Protein 4ERN (pdb70)

B-factor: mean 42.69, std 20.33, range [13.58, 153.88]

Radius of gyration: 16.82 Å; Cα contacts (8 Å, |Δi|>4): 404; chains: 1; bounding box: 38×50×41 Å

Foldseek 3Di:
DAAEAEEEEEFEADPVLLVVLVVDDFLLSLLSFLVRVRLLLVVLVVVVVVVVVLWAEEEEEQFPVSLCVNCVVSVAAEDEDPPDPVNVVVNLCCCVPPSVHRYYYYHPPVQDDDQAEATQEYEYSADDPDDLPSVVVVVVSHHDFDPPPVVDNGRGYYYYYAYPPHPRCVHPVVNVVVQVVVPHNYYYHHDDPPSVVDDGPPPDPVSVVVVVVVSVVDDSVSSDGDDDD

Organism: Homo sapiens (NCBI:txid9606)

Secondary structure (DSSP, 8-state):
---EEEEEEEEPPPHHHHHHHHH--SGGGHHHHHH-HHHHHHHHHHHHHHHTTT--EEEE-S-HHHHHHHHHHTT--EE-TTS-HHHHHHHHHHHHH-TT--EEEE-GGGTTTS-PPPBSEEEES---SS-HHHHHHHHHHHB-PPTT-SSSS-SEEEEEEEETTSGGGHHHHHHHHHHHHTT-EEEEESS-TTGGGS--S--SHHHHHHHHHHHHHS-GGGGSPPP--

Structure (mmCIF, N/CA/C/O backbone):
data_4ERN
#
_entry.id   4ERN
#
_cell.length_a   38.260
_cell.length_b   73.650
_cell.length_c   84.300
_cell.angle_alpha   90.00
_cell.angle_beta   90.00
_cell.angle_gamma   90.00
#
_symmetry.space_group_name_H-M   'P 21 21 21'
#
loop_
_entity.id
_entity.type
_entity.pdbx_description
1 polymer 'TFIIH basal transcription factor complex helicase XPB subunit'
2 water water
#
loop_
_atom_site.group_PDB
_atom_site.id
_atom_site.type_symbol
_atom_site.label_atom_id
_atom_site.label_alt_id
_atom_site.label_comp_id
_atom_site.label_asym_id
_atom_site.label_entity_id
_atom_site.label_seq_id
_atom_site.pdbx_PDB_ins_code
_atom_site.Cartn_x
_atom_site.Cartn_y
_atom_site.Cartn_z
_atom_site.occupancy
_atom_site.B_iso_or_equiv
_atom_site.auth_seq_id
_atom_site.auth_comp_id
_atom_site.auth_asym_id
_atom_site.auth_atom_id
_atom_site.pdbx_PDB_model_num
ATOM 1 N N . ILE A 1 9 ? 5.851 -22.007 -0.847 1.00 69.50 502 ILE A N 1
ATOM 2 C CA . ILE A 1 9 ? 5.803 -20.688 -1.470 1.00 65.68 502 ILE A CA 1
ATOM 3 C C . ILE A 1 9 ? 6.726 -19.712 -0.735 1.00 61.56 502 ILE A C 1
ATOM 4 O O . ILE A 1 9 ? 7.757 -20.106 -0.188 1.00 61.03 502 ILE A O 1
ATOM 6 N N . ALA A 1 10 ? 6.359 -18.438 -0.717 1.00 59.25 503 ALA A N 1
ATOM 7 C CA . ALA A 1 10 ? 7.103 -17.463 0.079 1.00 53.41 503 ALA A CA 1
ATOM 8 C C . ALA A 1 10 ? 6.935 -17.727 1.583 1.00 52.43 503 ALA A C 1
ATOM 9 O O . ALA A 1 10 ? 5.801 -17.834 2.073 1.00 57.79 503 ALA A O 1
ATOM 11 N N . LYS A 1 11 ? 8.049 -17.834 2.312 1.00 44.87 504 LYS A N 1
ATOM 12 C CA . LYS A 1 11 ? 8.008 -17.883 3.780 1.00 43.40 504 LYS A CA 1
ATOM 13 C C . LYS A 1 11 ? 8.501 -16.556 4.373 1.00 36.75 504 LYS A C 1
ATOM 14 O O . LYS A 1 11 ? 9.697 -16.293 4.380 1.00 33.72 504 LYS A O 1
ATOM 16 N N . VAL A 1 12 ? 7.587 -15.745 4.887 1.00 37.00 505 VAL A N 1
ATOM 17 C CA . VAL A 1 12 ? 7.908 -14.343 5.207 1.00 36.39 505 VAL A CA 1
ATOM 18 C C . VAL A 1 12 ? 8.246 -14.079 6.692 1.00 36.41 505 VAL A C 1
ATOM 19 O O . VAL A 1 12 ? 7.456 -14.403 7.580 1.00 45.11 505 VAL A O 1
ATOM 23 N N . GLN A 1 13 ? 9.414 -13.507 6.968 1.00 33.28 506 GLN A N 1
ATOM 24 C CA . GLN A 1 13 ? 9.681 -13.005 8.314 1.00 30.04 506 GLN A CA 1
ATOM 25 C C . GLN A 1 13 ? 9.167 -11.568 8.360 1.00 30.14 506 GLN A C 1
ATOM 26 O O . GLN A 1 13 ? 9.591 -10.740 7.554 1.00 29.67 506 GLN A O 1
ATOM 32 N N . CYS A 1 14 ? 8.243 -11.276 9.273 1.00 25.72 507 CYS A N 1
ATOM 33 C CA . CYS A 1 14 ? 7.791 -9.888 9.500 1.00 26.93 507 CYS A CA 1
ATOM 34 C C . CYS A 1 14 ? 8.495 -9.305 10.718 1.00 23.78 507 CYS A C 1
ATOM 35 O O . CYS A 1 14 ? 8.662 -9.981 11.751 1.00 29.13 507 CYS A O 1
ATOM 38 N N . ALA A 1 15 ? 8.920 -8.051 10.623 1.00 24.34 508 ALA A N 1
ATOM 39 C CA . ALA A 1 15 ? 9.597 -7.427 11.750 1.00 22.74 508 ALA A CA 1
ATOM 40 C C . ALA A 1 15 ? 9.179 -5.966 11.821 1.00 27.10 508 ALA A C 1
ATOM 41 O O . ALA A 1 15 ? 9.027 -5.327 10.773 1.00 25.99 508 ALA A O 1
ATOM 43 N N . GLU A 1 16 ? 8.954 -5.467 13.038 1.00 22.61 509 GLU A N 1
ATOM 44 C CA . GLU A 1 16 ? 8.993 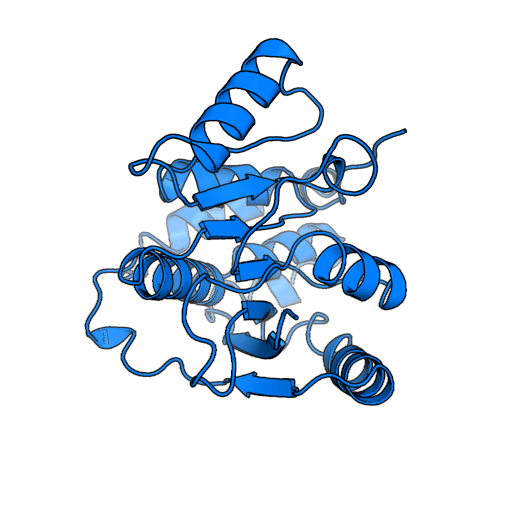-4.031 13.265 1.00 23.43 509 GLU A CA 1
ATOM 45 C C . GLU A 1 16 ? 10.369 -3.639 13.778 1.00 23.53 509 GLU A C 1
ATOM 46 O O . GLU A 1 16 ? 10.941 -4.320 14.646 1.00 26.69 509 GLU A O 1
ATOM 52 N N . VAL A 1 17 ? 10.886 -2.531 13.260 1.00 17.61 510 VAL A N 1
ATOM 53 C CA . VAL A 1 17 ? 12.195 -2.065 13.678 1.00 21.01 510 VAL A CA 1
ATOM 54 C C . VAL A 1 17 ? 11.969 -0.757 14.388 1.00 17.65 510 VAL A C 1
ATOM 55 O O . VAL A 1 17 ? 11.599 0.230 13.795 1.00 20.39 510 VAL A O 1
ATOM 59 N N . TRP A 1 18 ? 12.178 -0.787 15.695 1.00 19.98 511 TRP A N 1
ATOM 60 C CA . TRP A 1 18 ? 11.938 0.361 16.536 1.00 21.25 511 TRP A CA 1
ATOM 61 C C . TRP A 1 18 ? 13.193 1.195 16.614 1.00 25.24 511 TRP A C 1
ATOM 62 O O . TRP A 1 18 ? 14.267 0.693 16.946 1.00 28.26 511 TRP A O 1
ATOM 73 N N . CYS A 1 19 ? 13.056 2.477 16.306 1.00 22.35 512 CYS A N 1
ATOM 74 C CA . CYS A 1 19 ? 14.196 3.358 16.196 1.00 23.84 512 CYS A CA 1
ATOM 75 C C . CYS A 1 19 ? 13.973 4.547 17.115 1.00 27.07 512 CYS A C 1
ATOM 76 O O . CYS A 1 19 ? 12.915 5.184 17.059 1.00 27.00 512 CYS A O 1
ATOM 79 N N . PRO A 1 20 ? 14.967 4.871 17.947 1.00 32.51 513 PRO A N 1
ATOM 80 C CA . PRO A 1 20 ? 14.825 6.030 18.835 1.00 32.40 513 PRO A CA 1
ATOM 81 C C . PRO A 1 20 ? 14.739 7.327 18.057 1.00 26.99 513 PRO A C 1
ATOM 82 O O . PRO A 1 20 ? 15.274 7.431 16.955 1.00 25.33 513 PRO A O 1
ATOM 86 N N . MET A 1 21 ? 14.062 8.327 18.615 1.00 27.72 514 MET A N 1
ATOM 87 C CA . MET A 1 21 ? 14.049 9.624 17.970 1.00 26.92 514 MET A CA 1
ATOM 88 C C . MET A 1 21 ? 15.294 10.344 18.396 1.00 33.37 514 MET A C 1
ATOM 89 O O . MET A 1 21 ? 15.627 10.316 19.580 1.00 32.55 514 MET A O 1
ATOM 94 N N . SER A 1 22 ? 16.011 10.929 17.436 1.00 40.62 515 SER A N 1
ATOM 95 C CA . SER A 1 22 ? 17.090 11.853 17.756 1.00 47.99 515 SER A CA 1
ATOM 96 C C . SER A 1 22 ? 16.491 12.930 18.643 1.00 50.04 515 SER A C 1
ATOM 97 O O . SER A 1 22 ? 15.403 13.420 18.366 1.00 51.48 515 SER A O 1
ATOM 100 N N . PRO A 1 23 ? 17.194 13.300 19.720 1.00 53.62 516 PRO A N 1
ATOM 101 C CA . PRO A 1 23 ? 16.656 14.253 20.707 1.00 51.07 516 PRO A CA 1
ATOM 102 C C . PRO A 1 23 ? 16.199 15.596 20.098 1.00 44.48 516 PRO A C 1
ATOM 103 O O . PRO A 1 23 ? 15.196 16.184 20.536 1.00 44.77 516 PRO A O 1
ATOM 107 N N . GLU A 1 24 ? 16.942 16.070 19.108 1.00 43.28 517 GLU A N 1
ATOM 108 C CA . GLU A 1 24 ? 16.592 17.291 18.388 1.00 45.01 517 GLU A CA 1
ATOM 109 C C . GLU A 1 24 ? 15.301 17.101 17.613 1.00 42.83 517 GLU A C 1
ATOM 110 O O . GLU A 1 24 ? 14.464 18.013 17.557 1.00 40.97 517 GLU A O 1
ATOM 116 N N . PHE A 1 25 ? 15.126 15.914 17.019 1.00 35.54 518 PHE A N 1
ATOM 117 C CA . PHE A 1 25 ? 13.884 15.646 16.318 1.00 34.08 518 PHE A CA 1
ATOM 118 C C . PHE A 1 25 ? 12.749 15.469 17.332 1.00 35.14 518 PHE A C 1
ATOM 119 O O . PHE A 1 25 ? 11.634 15.905 17.078 1.00 37.80 518 PHE A O 1
ATOM 127 N N . TYR A 1 26 ? 13.015 14.834 18.472 1.00 33.89 519 TYR A N 1
ATOM 128 C CA . TYR A 1 26 ? 11.955 14.589 19.450 1.00 37.04 519 TYR A CA 1
ATOM 129 C C . TYR A 1 26 ? 11.451 15.913 20.050 1.00 41.04 519 TYR A C 1
ATOM 130 O O . TYR A 1 26 ? 10.257 16.109 20.290 1.00 43.56 519 TYR A O 1
ATOM 139 N N . ARG A 1 27 ? 12.374 16.836 20.236 1.00 46.57 520 ARG A N 1
ATOM 140 C CA A ARG A 1 27 ? 12.064 18.163 20.763 0.55 52.74 520 ARG A CA 1
ATOM 141 C CA B ARG A 1 27 ? 12.056 18.159 20.763 0.45 52.73 520 ARG A CA 1
ATOM 142 C C . ARG A 1 27 ? 11.014 18.887 19.916 1.00 51.20 520 ARG A C 1
ATOM 143 O O . ARG A 1 27 ? 10.032 19.419 20.446 1.00 52.62 520 ARG A O 1
ATOM 158 N N . GLU A 1 28 ? 11.220 18.888 18.599 1.00 42.47 521 GLU A N 1
ATOM 159 C CA . GLU A 1 28 ? 10.338 19.596 17.679 1.00 40.90 521 GLU A CA 1
ATOM 160 C C . GLU A 1 28 ? 9.031 18.847 17.509 1.00 43.47 521 GLU A C 1
ATOM 161 O O . GLU A 1 28 ? 7.974 19.466 17.323 1.00 46.04 521 GLU A O 1
ATOM 167 N N . TYR A 1 29 ? 9.125 17.513 17.553 1.00 37.02 522 TYR A N 1
ATOM 168 C CA . TYR A 1 29 ? 7.977 16.618 17.417 1.00 37.99 522 TYR A CA 1
ATOM 169 C C . TYR A 1 29 ? 6.942 16.982 18.479 1.00 43.10 522 TYR A C 1
ATOM 170 O O . TYR A 1 29 ? 5.743 17.132 18.195 1.00 46.14 522 TYR A O 1
ATOM 179 N N . VAL A 1 30 ? 7.428 17.156 19.696 1.00 40.36 523 VAL A N 1
ATOM 180 C CA . VAL A 1 30 ? 6.562 17.582 20.795 1.00 52.32 523 VAL A CA 1
ATOM 181 C C . VAL A 1 30 ? 5.967 18.991 20.574 1.00 60.27 523 VAL A C 1
ATOM 182 O O . VAL A 1 30 ? 4.756 19.198 20.699 1.00 64.77 523 VAL A O 1
ATOM 186 N N . ALA A 1 31 ? 6.825 19.951 20.250 1.00 59.89 524 ALA A N 1
ATOM 187 C CA . ALA A 1 31 ? 6.417 21.349 20.131 1.00 62.52 524 ALA A CA 1
ATOM 188 C C . ALA A 1 31 ? 5.390 21.609 19.017 1.00 64.17 524 ALA A C 1
ATOM 189 O O . ALA A 1 31 ? 4.542 22.497 19.145 1.00 68.84 524 ALA A O 1
ATOM 191 N N . ILE A 1 32 ? 5.476 20.852 17.927 1.00 57.18 525 ILE A N 1
ATOM 192 C CA . ILE A 1 32 ? 4.599 21.059 16.772 1.00 59.51 525 ILE A CA 1
ATOM 193 C C . ILE A 1 32 ? 3.307 20.229 16.888 1.00 63.23 525 ILE A C 1
ATOM 194 O O . ILE A 1 32 ? 3.353 19.027 17.171 1.00 61.89 525 ILE A O 1
ATOM 199 N N . LYS A 1 33 ? 2.158 20.873 16.672 1.00 66.33 526 LYS A N 1
ATOM 200 C CA . LYS A 1 33 ? 0.867 20.233 16.945 1.00 69.43 526 LYS A CA 1
ATOM 201 C C . LYS A 1 33 ? 0.095 19.804 15.684 1.00 66.99 526 LYS A C 1
ATOM 202 O O . LYS A 1 33 ? -0.777 18.923 15.753 1.00 63.88 526 LYS A O 1
ATOM 208 N N . THR A 1 34 ? 0.423 20.423 14.544 1.00 64.07 527 THR A N 1
ATOM 209 C CA . THR A 1 34 ? -0.209 20.103 13.259 1.00 61.43 527 THR A CA 1
ATOM 210 C C . THR A 1 34 ? 0.446 18.887 12.599 1.00 59.54 527 THR A C 1
ATOM 211 O O . THR A 1 34 ? 1.555 18.496 12.976 1.00 54.96 527 THR A O 1
ATOM 215 N N . LYS A 1 35 ? -0.223 18.315 11.596 1.00 58.88 528 LYS A N 1
ATOM 216 C CA . LYS A 1 35 ? 0.207 17.060 10.984 1.00 57.56 528 LYS A CA 1
ATOM 217 C C . LYS A 1 35 ? 1.629 17.114 10.424 1.00 55.64 528 LYS A C 1
ATOM 218 O O . LYS A 1 35 ? 2.203 16.084 10.070 1.00 52.49 528 LYS A O 1
ATOM 224 N N . LYS A 1 36 ? 2.183 18.320 10.361 1.00 56.00 529 LYS A N 1
ATOM 225 C CA . LYS A 1 36 ? 3.577 18.552 10.007 1.00 55.17 529 LYS A CA 1
ATOM 226 C C . LYS A 1 36 ? 4.520 17.673 10.834 1.00 48.56 529 LYS A C 1
ATOM 227 O O . LYS A 1 36 ? 5.565 17.237 10.351 1.00 46.60 529 LYS A O 1
ATOM 233 N N . ARG A 1 37 ? 4.133 17.406 12.073 1.00 50.48 530 ARG A N 1
ATOM 234 C CA . ARG A 1 37 ? 4.931 16.596 13.006 1.00 48.34 530 ARG A CA 1
ATOM 235 C C . ARG A 1 37 ? 5.188 15.139 12.565 1.00 44.06 530 ARG A C 1
ATOM 236 O O . ARG A 1 37 ? 6.136 14.487 13.019 1.00 44.06 530 ARG A O 1
ATOM 244 N N . ILE A 1 38 ? 4.325 14.631 11.694 1.00 40.28 531 ILE A N 1
ATOM 245 C CA . ILE A 1 38 ? 4.488 13.328 11.052 1.00 32.69 531 ILE A CA 1
ATOM 246 C C . ILE A 1 38 ? 5.797 13.257 10.293 1.00 32.71 531 ILE A C 1
ATOM 247 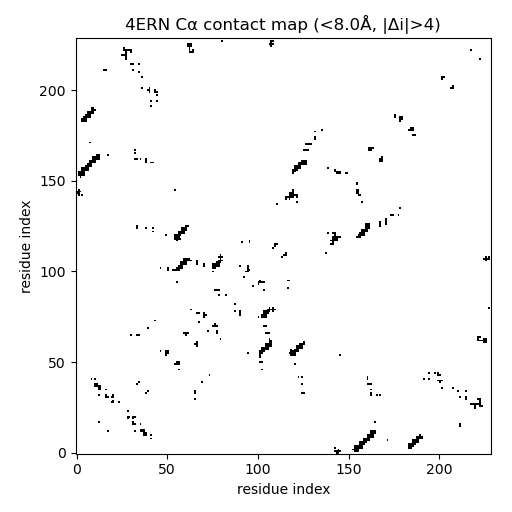O O . ILE A 1 38 ? 6.429 12.195 10.211 1.00 31.62 531 ILE A O 1
ATOM 252 N N . LEU A 1 39 ? 6.192 14.378 9.692 1.00 29.51 532 LEU A N 1
ATOM 253 C CA . LEU A 1 39 ? 7.461 14.412 8.964 1.00 30.65 532 LEU A CA 1
ATOM 254 C C . LEU A 1 39 ? 8.675 14.234 9.879 1.00 28.67 532 LEU A C 1
ATOM 255 O O . LEU A 1 39 ? 9.714 13.732 9.437 1.00 28.63 532 LEU A O 1
ATOM 260 N N . LEU A 1 40 ? 8.556 14.641 11.141 1.00 29.80 533 LEU A N 1
ATOM 261 C CA . LEU A 1 40 ? 9.691 14.528 12.056 1.00 30.67 533 LEU A CA 1
ATOM 262 C C . LEU A 1 40 ? 9.900 13.074 12.457 1.00 31.34 533 LEU A C 1
ATOM 263 O O . LEU A 1 40 ? 11.037 12.621 12.608 1.00 32.61 533 LEU A O 1
ATOM 268 N N . TYR A 1 41 ? 8.822 12.318 12.617 1.00 28.89 534 TYR A N 1
ATOM 269 C CA . TYR A 1 41 ? 9.044 10.906 12.933 1.00 25.75 534 TYR A CA 1
ATOM 270 C C . TYR A 1 41 ? 9.346 10.028 11.717 1.00 25.45 534 TYR A C 1
ATOM 271 O O . TYR A 1 41 ? 9.888 8.925 11.841 1.00 24.44 534 TYR A O 1
ATOM 280 N N . THR A 1 42 ? 9.019 10.547 10.537 1.00 24.96 535 THR A N 1
ATOM 281 C CA . THR A 1 42 ? 9.291 9.855 9.288 1.00 24.25 535 THR A CA 1
ATOM 282 C C . THR A 1 42 ? 10.748 10.059 8.866 1.00 24.36 535 THR A C 1
ATOM 283 O O . THR A 1 42 ? 11.414 9.134 8.422 1.00 21.11 535 THR A O 1
ATOM 287 N N . MET A 1 43 ? 11.251 11.286 9.037 1.00 24.06 536 MET A N 1
ATOM 288 C CA . MET A 1 43 ? 12.617 11.621 8.631 1.00 22.80 536 MET A CA 1
ATOM 289 C C . MET A 1 43 ? 13.652 11.437 9.730 1.00 23.69 536 MET A C 1
ATOM 290 O O . MET A 1 43 ? 14.847 11.583 9.473 1.00 25.60 536 MET A O 1
ATOM 295 N N . ASN A 1 44 ? 13.195 11.095 10.931 1.00 22.00 537 ASN A N 1
ATOM 296 C CA . ASN A 1 44 ? 14.101 10.787 12.027 1.00 22.63 537 ASN A CA 1
ATOM 297 C C . ASN A 1 44 ? 15.319 10.055 11.486 1.00 26.08 537 ASN A C 1
ATOM 298 O O . ASN A 1 44 ? 15.193 9.020 10.831 1.00 24.07 537 ASN A O 1
ATOM 303 N N . PRO A 1 45 ? 16.499 10.601 11.753 1.00 25.90 538 PRO A N 1
ATOM 304 C CA . PRO A 1 45 ? 17.740 10.070 11.170 1.00 25.85 538 PRO A CA 1
ATOM 305 C C . PRO A 1 45 ? 18.059 8.645 11.630 1.00 27.01 538 PRO A C 1
ATOM 306 O O . PRO A 1 45 ? 18.685 7.905 10.865 1.00 25.45 538 PRO A O 1
ATOM 310 N N . ASN A 1 46 ? 17.656 8.252 12.838 1.00 25.22 539 ASN A N 1
ATOM 311 C CA . ASN A 1 46 ? 17.821 6.849 13.239 1.00 26.05 539 ASN A CA 1
ATOM 312 C C . ASN A 1 46 ? 17.010 5.876 12.376 1.00 19.95 539 ASN A C 1
ATOM 313 O O . ASN A 1 46 ? 17.399 4.702 12.160 1.00 21.68 539 ASN A O 1
ATOM 318 N N . LYS A 1 47 ? 15.875 6.350 11.891 1.00 20.94 540 LYS A N 1
ATOM 319 C CA . LYS A 1 47 ? 15.042 5.508 11.056 1.00 21.97 540 LYS A CA 1
ATOM 320 C C . LYS A 1 47 ? 15.646 5.454 9.649 1.00 17.93 540 LYS A C 1
ATOM 321 O O . LYS A 1 47 ? 15.705 4.391 9.030 1.00 17.45 540 LYS A O 1
ATOM 327 N N . PHE A 1 48 ? 16.144 6.585 9.160 1.00 17.56 541 PHE A N 1
ATOM 328 C CA . PHE A 1 48 ? 16.830 6.597 7.872 1.00 21.24 541 PHE A CA 1
ATOM 329 C C . PHE A 1 48 ? 18.023 5.626 7.887 1.00 18.84 541 PHE A C 1
ATOM 330 O O . PHE A 1 48 ? 18.256 4.871 6.919 1.00 19.03 541 PHE A O 1
ATOM 338 N N . ARG A 1 49 ? 18.797 5.683 8.964 1.00 19.70 542 ARG A N 1
ATOM 339 C CA . ARG A 1 49 ? 19.995 4.829 9.088 1.00 21.85 542 ARG A CA 1
ATOM 340 C C . ARG A 1 49 ? 19.638 3.334 9.124 1.00 21.95 542 ARG A C 1
ATOM 341 O O . ARG A 1 49 ? 20.297 2.512 8.489 1.00 20.45 542 ARG A O 1
ATOM 349 N N . ALA A 1 50 ? 18.560 2.997 9.828 1.00 20.19 543 ALA A N 1
ATOM 350 C CA . ALA A 1 50 ? 18.023 1.627 9.816 1.00 20.42 543 ALA A CA 1
ATOM 351 C C . ALA A 1 50 ? 17.619 1.170 8.426 1.00 17.59 543 ALA A C 1
ATOM 352 O O . ALA A 1 50 ? 17.956 0.060 8.019 1.00 16.33 543 ALA A O 1
ATOM 354 N N . CYS A 1 51 ? 16.891 2.024 7.697 1.00 14.93 544 CYS A N 1
ATOM 355 C CA . CYS A 1 51 ? 16.503 1.741 6.314 1.00 16.02 544 CYS A CA 1
ATOM 356 C C . CYS A 1 51 ? 17.738 1.554 5.446 1.00 18.25 544 CYS A C 1
ATOM 357 O O . CYS A 1 51 ? 17.818 0.581 4.658 1.00 18.39 544 CYS A O 1
ATOM 360 N N . GLN A 1 52 ? 18.698 2.468 5.581 1.00 19.22 545 GLN A N 1
ATOM 361 C CA . GLN A 1 52 ? 19.922 2.356 4.790 1.00 19.39 545 GLN A CA 1
ATOM 362 C C . GLN A 1 52 ? 20.637 1.040 5.099 1.00 19.52 545 GLN A C 1
ATOM 363 O O . GLN A 1 52 ? 21.126 0.342 4.190 1.00 22.84 545 GLN A O 1
ATOM 369 N N . PHE A 1 53 ? 20.741 0.706 6.377 1.00 15.41 546 PHE A N 1
ATOM 370 C CA . PHE A 1 53 ? 21.437 -0.535 6.738 1.00 23.11 546 PHE A CA 1
ATOM 371 C C . PHE A 1 53 ? 20.730 -1.759 6.172 1.00 21.86 546 PHE A C 1
ATOM 372 O O . PHE A 1 53 ? 21.354 -2.670 5.636 1.00 19.55 546 PHE A O 1
ATOM 380 N N . LEU A 1 54 ? 19.409 -1.793 6.283 1.00 19.50 547 LEU A N 1
ATOM 381 C CA . LEU A 1 54 ? 18.661 -2.952 5.754 1.00 21.48 547 LEU A CA 1
ATOM 382 C C . LEU A 1 54 ? 18.805 -3.126 4.261 1.00 22.60 547 LEU A C 1
ATOM 383 O O . LEU A 1 54 ? 18.838 -4.261 3.786 1.00 19.93 547 LEU A O 1
ATOM 388 N N . ILE A 1 55 ? 18.892 -2.022 3.523 1.00 17.88 548 ILE A N 1
ATOM 389 C CA . ILE A 1 55 ? 19.067 -2.105 2.067 1.00 17.02 548 ILE A CA 1
ATOM 390 C C . ILE A 1 55 ? 20.457 -2.726 1.789 1.00 21.71 548 ILE A C 1
ATOM 391 O O . ILE A 1 55 ? 20.589 -3.621 0.933 1.00 23.43 548 ILE A O 1
ATOM 396 N N . LYS A 1 56 ? 21.477 -2.256 2.516 1.00 21.64 549 LYS A N 1
ATOM 397 C CA . LYS A 1 56 ? 22.835 -2.819 2.379 1.00 24.89 549 LYS A CA 1
ATOM 398 C C . LYS A 1 56 ? 22.897 -4.308 2.685 1.00 28.10 549 LYS A C 1
ATOM 399 O O . LYS A 1 56 ? 23.547 -5.082 1.944 1.00 26.95 549 LYS A O 1
ATOM 405 N N . PHE A 1 57 ? 22.276 -4.693 3.796 1.00 23.29 550 PHE A N 1
ATOM 406 C CA . PHE A 1 57 ? 22.274 -6.068 4.270 1.00 25.58 550 PHE A CA 1
ATOM 407 C C . PHE A 1 57 ? 21.666 -6.965 3.204 1.00 26.19 550 PHE A C 1
ATOM 408 O O . PHE A 1 57 ? 22.217 -8.042 2.882 1.00 29.18 550 PHE A O 1
ATOM 416 N N . HIS A 1 58 ? 20.527 -6.534 2.661 1.00 25.31 551 HIS A N 1
ATOM 417 C CA . HIS A 1 58 ? 19.811 -7.348 1.691 1.00 25.68 551 HIS A CA 1
ATOM 418 C C . HIS A 1 58 ? 20.413 -7.303 0.291 1.00 28.88 551 HIS A C 1
ATOM 419 O O . HIS A 1 58 ? 20.429 -8.329 -0.413 1.00 30.72 551 HIS A O 1
ATOM 426 N N . GLU A 1 59 ? 20.970 -6.160 -0.099 1.00 26.03 552 GLU A N 1
ATOM 427 C CA . GLU A 1 59 ? 21.597 -6.093 -1.428 1.00 28.74 552 GLU A CA 1
ATOM 428 C C . GLU A 1 59 ? 22.837 -6.985 -1.459 1.00 34.07 552 GLU A C 1
ATOM 429 O O . GLU A 1 59 ? 23.209 -7.472 -2.531 1.00 37.14 552 GLU A O 1
ATOM 435 N N . ARG A 1 60 ? 23.460 -7.217 -0.303 1.00 34.59 553 ARG A N 1
ATOM 436 C CA . ARG A 1 60 ? 24.658 -8.086 -0.232 1.00 36.40 553 ARG A CA 1
ATOM 437 C C . ARG A 1 60 ? 24.251 -9.522 -0.518 1.00 39.66 553 ARG A C 1
ATOM 438 O O . ARG A 1 60 ? 25.066 -10.373 -0.912 1.00 39.95 553 ARG A O 1
ATOM 446 N N . ARG A 1 61 ? 22.973 -9.790 -0.300 1.00 36.91 554 ARG A N 1
ATOM 447 C CA A ARG A 1 61 ? 22.397 -11.107 -0.508 0.46 41.52 554 ARG A CA 1
ATOM 448 C CA B ARG A 1 61 ? 22.435 -11.119 -0.521 0.54 41.56 554 ARG A CA 1
ATOM 449 C C . ARG A 1 61 ? 21.765 -11.218 -1.882 1.00 41.59 554 ARG A C 1
ATOM 450 O O . ARG A 1 61 ? 21.116 -12.219 -2.194 1.00 46.98 554 ARG A O 1
ATOM 465 N N . ASN A 1 62 ? 21.958 -10.183 -2.685 1.00 35.97 555 ASN A N 1
ATOM 466 C CA A ASN A 1 62 ? 21.293 -10.064 -3.980 0.40 39.03 555 ASN A CA 1
ATOM 467 C CA B ASN A 1 62 ? 21.282 -10.035 -3.971 0.60 38.19 555 ASN A CA 1
ATOM 468 C C . ASN A 1 62 ? 19.775 -10.278 -3.883 1.00 37.84 555 ASN A C 1
ATOM 469 O O . ASN A 1 62 ? 19.188 -10.944 -4.738 1.00 39.21 555 ASN A O 1
ATOM 478 N N . ASP A 1 63 ? 19.146 -9.733 -2.826 1.00 31.06 556 ASP A N 1
ATOM 479 C CA . ASP A 1 63 ? 17.688 -9.732 -2.707 1.00 26.25 556 ASP A CA 1
ATOM 480 C C . ASP A 1 63 ? 17.151 -8.540 -3.520 1.00 27.12 556 ASP A C 1
ATOM 481 O O . ASP A 1 63 ? 17.870 -7.566 -3.735 1.00 26.78 556 ASP A O 1
ATOM 486 N N . LYS A 1 64 ? 15.900 -8.606 -3.971 1.00 25.64 557 LYS A N 1
ATOM 487 C CA . LYS A 1 64 ? 15.256 -7.428 -4.567 1.00 24.71 557 LYS A CA 1
ATOM 488 C C . LYS A 1 64 ? 14.451 -6.763 -3.463 1.00 17.93 557 LYS A C 1
ATOM 489 O O . LYS A 1 64 ? 13.771 -7.444 -2.679 1.00 21.13 557 LYS A O 1
ATOM 495 N N . ILE A 1 65 ? 14.492 -5.436 -3.415 1.00 16.37 558 ILE A N 1
ATOM 496 C CA . ILE A 1 65 ? 13.965 -4.699 -2.272 1.00 16.64 558 ILE A CA 1
ATOM 497 C C . ILE A 1 65 ? 13.073 -3.596 -2.822 1.00 15.87 558 ILE A C 1
ATOM 498 O O . ILE A 1 65 ? 13.477 -2.827 -3.709 1.00 20.98 558 ILE A O 1
ATOM 503 N N . ILE A 1 66 ? 11.866 -3.518 -2.296 1.00 14.83 559 ILE A N 1
ATOM 504 C CA . ILE A 1 66 ? 11.036 -2.361 -2.528 1.00 15.39 559 ILE A CA 1
ATOM 505 C C . ILE A 1 66 ? 10.912 -1.636 -1.218 1.00 15.01 559 ILE A C 1
ATOM 506 O O . ILE A 1 66 ? 10.646 -2.260 -0.186 1.00 17.32 559 ILE A O 1
ATOM 511 N N . VAL A 1 67 ? 11.130 -0.311 -1.249 1.00 15.51 560 VAL A N 1
ATOM 512 C CA . VAL A 1 67 ? 10.870 0.533 -0.073 1.00 14.39 560 VAL A CA 1
ATOM 513 C C . VAL A 1 67 ? 9.627 1.379 -0.349 1.00 17.91 560 VAL A C 1
ATOM 514 O O . VAL A 1 67 ? 9.562 2.113 -1.362 1.00 16.18 560 VAL A O 1
ATOM 518 N N . PHE A 1 68 ? 8.621 1.244 0.513 1.00 13.94 561 PHE A N 1
ATOM 519 C CA A PHE A 1 68 ? 7.358 1.987 0.347 0.53 18.45 561 PHE A CA 1
ATOM 520 C CA B PHE A 1 68 ? 7.383 2.016 0.343 0.47 18.14 561 PHE A CA 1
ATOM 521 C C . PHE A 1 68 ? 7.358 3.231 1.253 1.00 19.06 561 PHE A C 1
ATOM 522 O O . PHE A 1 68 ? 7.679 3.149 2.458 1.00 19.88 561 PHE A O 1
ATOM 537 N N . ALA A 1 69 ? 7.026 4.386 0.665 1.00 18.12 562 ALA A N 1
ATOM 538 C CA . ALA A 1 69 ? 6.875 5.606 1.425 1.00 23.47 562 ALA A CA 1
ATOM 539 C C . ALA A 1 69 ? 5.479 6.134 1.043 1.00 26.65 562 ALA A C 1
ATOM 540 O O . ALA A 1 69 ? 5.173 6.179 -0.113 1.00 29.08 562 ALA A O 1
ATOM 542 N N . ASP A 1 70 ? 4.648 6.538 1.988 1.00 35.71 563 ASP A N 1
ATOM 543 C CA . ASP A 1 70 ? 3.298 7.014 1.622 1.00 40.26 563 ASP A CA 1
ATOM 544 C C . ASP A 1 70 ? 3.312 8.536 1.465 1.00 40.32 563 ASP A C 1
ATOM 545 O O . ASP A 1 70 ? 2.329 9.188 1.024 1.00 35.12 563 ASP A O 1
ATOM 550 N N . ASN A 1 71 ? 4.484 9.075 1.771 1.00 37.88 564 ASN A N 1
ATOM 551 C CA . ASN A 1 71 ? 4.721 10.488 1.843 1.00 43.83 564 ASN A CA 1
ATOM 552 C C . ASN A 1 71 ? 5.812 10.905 0.826 1.00 45.96 564 ASN A C 1
ATOM 553 O O . ASN A 1 71 ? 6.964 10.459 0.911 1.00 43.66 564 ASN A O 1
ATOM 558 N N . VAL A 1 72 ? 5.447 11.769 -0.123 1.00 41.31 565 VAL A N 1
ATOM 559 C CA . VAL A 1 72 ? 6.351 12.189 -1.211 1.00 37.65 565 VAL A CA 1
ATOM 560 C C . VAL A 1 72 ? 7.622 12.934 -0.750 1.00 32.63 565 VAL A C 1
ATOM 561 O O . VAL A 1 72 ? 8.730 12.779 -1.320 1.00 28.10 565 VAL A O 1
ATOM 565 N N . PHE A 1 73 ? 7.469 13.769 0.264 1.00 30.66 566 PHE A N 1
ATOM 566 C CA . PHE A 1 73 ? 8.623 14.458 0.823 1.00 27.36 566 PHE A CA 1
ATOM 567 C C . PHE A 1 73 ? 9.642 13.424 1.261 1.00 24.75 566 PHE A C 1
ATOM 568 O O . PHE A 1 73 ? 10.831 13.544 0.951 1.00 26.50 566 PHE A O 1
ATOM 576 N N . ALA A 1 74 ? 9.162 12.396 1.961 1.00 24.36 567 ALA A N 1
ATOM 577 C CA . ALA A 1 74 ? 10.042 11.326 2.467 1.00 24.37 567 ALA A CA 1
ATOM 578 C C . ALA A 1 74 ? 10.579 10.436 1.364 1.00 20.83 567 ALA A C 1
ATOM 579 O O . ALA A 1 74 ? 11.772 10.067 1.365 1.00 21.48 567 ALA A O 1
ATOM 581 N N . LEU A 1 75 ? 9.708 10.089 0.415 1.00 21.97 568 LEU A N 1
ATOM 582 C CA . LEU A 1 75 ? 10.094 9.275 -0.741 1.00 25.28 568 LEU A CA 1
ATOM 583 C C . LEU A 1 75 ? 11.323 9.851 -1.410 1.00 25.51 568 LEU A C 1
ATOM 584 O O . LEU A 1 75 ? 12.300 9.145 -1.639 1.00 20.59 568 LEU A O 1
ATOM 589 N N . LYS A 1 76 ? 11.317 11.145 -1.683 1.00 23.79 569 LYS A N 1
ATOM 590 C CA . LYS A 1 76 ? 12.463 11.731 -2.339 1.00 22.91 569 LYS A CA 1
ATOM 591 C C . LYS A 1 76 ? 13.696 11.891 -1.460 1.00 22.07 569 LYS A C 1
ATOM 592 O O . LYS A 1 76 ? 14.826 11.704 -1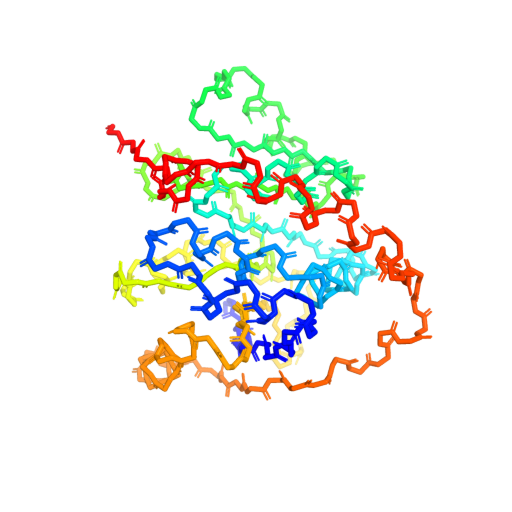.957 1.00 24.09 569 LYS A O 1
ATOM 598 N N . GLU A 1 77 ? 13.516 12.271 -0.195 1.00 22.50 570 GLU A N 1
ATOM 599 C CA . GLU A 1 77 ? 14.669 12.497 0.686 1.00 21.72 570 GLU A CA 1
ATOM 600 C C . GLU A 1 77 ? 15.420 11.174 0.819 1.00 21.87 570 GLU A C 1
ATOM 601 O O . GLU A 1 77 ? 16.670 11.135 0.782 1.00 22.24 570 GLU A O 1
ATOM 607 N N . TYR A 1 78 ? 14.675 10.087 1.013 1.00 18.58 571 TYR A N 1
ATOM 608 C CA . TYR A 1 78 ? 15.317 8.778 1.094 1.00 19.87 571 TYR A CA 1
ATOM 609 C C . TYR A 1 78 ? 15.944 8.320 -0.237 1.00 18.51 571 TYR A C 1
ATOM 610 O O . TYR A 1 78 ? 17.097 7.932 -0.280 1.00 20.56 571 TYR A O 1
ATOM 619 N N . ALA A 1 79 ? 15.164 8.316 -1.321 1.00 17.93 572 ALA A N 1
ATOM 620 C CA . ALA A 1 79 ? 15.640 7.686 -2.550 1.00 18.20 572 ALA A CA 1
ATOM 621 C C . ALA A 1 79 ? 16.822 8.427 -3.136 1.00 19.85 572 ALA A C 1
ATOM 622 O O . ALA A 1 79 ? 17.770 7.803 -3.639 1.00 21.54 572 ALA A O 1
ATOM 624 N N . ILE A 1 80 ? 16.788 9.755 -3.073 1.00 21.53 573 ILE A N 1
ATOM 625 C CA . ILE A 1 80 ? 17.807 10.547 -3.797 1.00 22.11 573 ILE A CA 1
ATOM 626 C C . ILE A 1 80 ? 19.097 10.455 -3.000 1.00 21.68 573 ILE A C 1
ATOM 627 O O . ILE A 1 80 ? 20.199 10.333 -3.584 1.00 24.90 573 ILE A O 1
ATOM 632 N N . ARG A 1 81 ? 18.957 10.475 -1.689 1.00 24.13 574 ARG A N 1
ATOM 633 C CA . ARG A 1 81 ? 20.128 10.362 -0.825 1.00 28.57 574 ARG A CA 1
ATOM 634 C C . ARG A 1 81 ? 20.813 8.997 -0.962 1.00 29.93 574 ARG A C 1
ATOM 635 O O . ARG A 1 81 ? 22.051 8.917 -0.932 1.00 28.62 574 ARG A O 1
ATOM 643 N N . LEU A 1 82 ? 20.015 7.942 -1.140 1.00 24.39 575 LEU A N 1
ATOM 644 C CA . LEU A 1 82 ? 20.527 6.571 -1.242 1.00 22.88 575 LEU A CA 1
ATOM 645 C C . LEU A 1 82 ? 20.791 6.181 -2.680 1.00 24.06 575 LEU A C 1
ATOM 646 O O . LEU A 1 82 ? 21.239 5.050 -2.948 1.00 23.34 575 LEU A O 1
ATOM 651 N N . ASN A 1 83 ? 20.553 7.117 -3.606 1.00 25.11 576 ASN A N 1
ATOM 652 C CA . ASN A 1 83 ? 20.776 6.911 -5.036 1.00 28.73 576 ASN A CA 1
ATOM 653 C C . ASN A 1 83 ? 20.036 5.674 -5.522 1.00 26.94 576 ASN A C 1
ATOM 654 O O . ASN A 1 83 ? 20.606 4.785 -6.171 1.00 22.58 576 ASN A O 1
ATOM 659 N N . LYS A 1 84 ? 18.743 5.609 -5.213 1.00 20.04 577 LYS A N 1
ATOM 660 C CA . LYS A 1 84 ? 17.879 4.576 -5.780 1.00 22.29 577 LYS A CA 1
ATOM 661 C C . LYS A 1 84 ? 16.737 5.225 -6.582 1.00 23.25 577 LYS A C 1
ATOM 662 O O . LYS A 1 84 ? 16.277 6.316 -6.234 1.00 21.60 577 LYS A O 1
ATOM 668 N N . PRO A 1 85 ? 16.246 4.520 -7.615 1.00 23.65 578 PRO A N 1
ATOM 669 C CA . PRO A 1 85 ? 15.131 5.059 -8.398 1.00 24.99 578 PRO A CA 1
ATOM 670 C C . PRO A 1 85 ? 13.879 5.139 -7.548 1.00 22.40 578 PRO A C 1
ATOM 671 O O . PRO A 1 85 ? 13.692 4.330 -6.619 1.00 18.93 578 PRO A O 1
ATOM 675 N N . TYR A 1 86 ? 13.010 6.083 -7.871 1.00 21.31 579 TYR A N 1
ATOM 676 C CA . TYR A 1 86 ? 11.734 6.161 -7.183 1.00 22.65 579 TYR A CA 1
ATOM 677 C C . TYR A 1 86 ? 10.581 6.353 -8.155 1.00 20.89 579 TYR A C 1
ATOM 678 O O . TYR A 1 86 ? 10.751 6.925 -9.248 1.00 22.71 579 TYR A O 1
ATOM 687 N N . ILE A 1 87 ? 9.412 5.849 -7.761 1.00 20.82 580 ILE A N 1
ATOM 688 C CA . ILE A 1 87 ? 8.218 6.014 -8.580 1.00 20.46 580 ILE A CA 1
ATOM 689 C C . ILE A 1 87 ? 7.126 6.610 -7.716 1.00 20.33 580 ILE A C 1
ATOM 690 O O . ILE A 1 87 ? 6.872 6.139 -6.616 1.00 20.07 580 ILE A O 1
ATOM 695 N N . TYR A 1 88 ? 6.457 7.633 -8.226 1.00 27.15 581 TYR A N 1
ATOM 696 C CA . TYR A 1 88 ? 5.268 8.124 -7.538 1.00 26.40 581 TYR A CA 1
ATOM 697 C C . TYR A 1 88 ? 4.279 8.650 -8.584 1.00 27.86 581 TYR A C 1
ATOM 698 O O . TYR A 1 88 ? 4.514 8.455 -9.781 1.00 27.68 581 TYR A O 1
ATOM 707 N N . GLY A 1 89 ? 3.175 9.261 -8.142 1.00 30.00 582 GLY A N 1
ATOM 708 C CA . GLY A 1 89 ? 2.127 9.734 -9.047 1.00 33.06 582 GLY A CA 1
ATOM 709 C C . GLY A 1 89 ? 2.521 10.394 -10.363 1.00 37.50 582 GLY A C 1
ATOM 710 O O . GLY A 1 89 ? 2.077 9.957 -11.440 1.00 41.07 582 GLY A O 1
ATOM 711 N N . PRO A 1 90 ? 3.321 11.470 -10.292 1.00 37.16 583 PRO A N 1
ATOM 712 C CA . PRO A 1 90 ? 3.728 12.195 -11.503 1.00 37.43 583 PRO A CA 1
ATOM 713 C C . PRO A 1 90 ? 4.802 11.508 -12.343 1.00 38.05 583 PRO A C 1
ATOM 714 O O . PRO A 1 90 ? 5.149 12.030 -13.403 1.00 36.47 583 PRO A O 1
ATOM 718 N N . THR A 1 91 ? 5.358 10.389 -11.889 1.00 32.43 584 THR A N 1
ATOM 719 C CA . THR A 1 91 ? 6.326 9.702 -12.729 1.00 30.07 584 THR A CA 1
ATOM 720 C C . THR A 1 91 ? 5.596 9.264 -13.994 1.00 31.00 584 THR A C 1
ATOM 721 O O . THR A 1 91 ? 4.548 8.624 -13.917 1.00 32.47 584 THR A O 1
ATOM 725 N N . SER A 1 92 ? 6.133 9.625 -15.158 1.00 33.38 585 SER A N 1
ATOM 726 C CA . SER A 1 92 ? 5.495 9.290 -16.431 1.00 37.29 585 SER A CA 1
ATOM 727 C C . SER A 1 92 ? 5.426 7.776 -16.635 1.00 39.71 585 SER A C 1
ATOM 728 O O . SER A 1 92 ? 6.226 7.018 -16.062 1.00 32.96 585 SER A O 1
ATOM 731 N N . GLN A 1 93 ? 4.479 7.334 -17.459 1.00 40.06 586 GLN A N 1
ATOM 732 C CA . GLN A 1 93 ? 4.390 5.917 -17.798 1.00 43.42 586 GLN A CA 1
ATOM 733 C C . GLN A 1 93 ? 5.705 5.360 -18.360 1.00 39.85 586 GLN A C 1
ATOM 734 O O . GLN A 1 93 ? 6.113 4.270 -17.983 1.00 34.38 586 GLN A O 1
ATOM 740 N N . GLY A 1 94 ? 6.369 6.107 -19.245 1.00 40.11 587 GLY A N 1
ATOM 741 C CA . GLY A 1 94 ? 7.660 5.682 -19.778 1.00 37.74 587 GLY A CA 1
ATOM 742 C C . GLY A 1 94 ? 8.741 5.518 -18.712 1.00 35.96 587 GLY A C 1
ATOM 743 O O . GLY A 1 94 ? 9.424 4.497 -18.666 1.00 35.51 587 GLY A O 1
ATOM 744 N N . GLU A 1 95 ? 8.910 6.512 -17.849 1.00 33.24 588 GLU A N 1
ATOM 745 C CA . GLU A 1 95 ? 9.955 6.429 -16.845 1.00 33.38 588 GLU A CA 1
ATOM 746 C C . GLU A 1 95 ? 9.643 5.320 -15.836 1.00 30.32 588 GLU A C 1
ATOM 747 O O . GLU A 1 95 ? 10.547 4.622 -15.374 1.00 29.73 588 GLU A O 1
ATOM 753 N N . ARG A 1 96 ? 8.365 5.189 -15.478 1.00 29.55 589 ARG A N 1
ATOM 754 C CA . ARG A 1 96 ? 7.909 4.137 -14.564 1.00 30.08 589 ARG A CA 1
ATOM 755 C C . ARG A 1 96 ? 8.232 2.754 -15.113 1.00 29.13 589 ARG A C 1
ATOM 756 O O . ARG A 1 96 ? 8.769 1.912 -14.406 1.00 25.80 589 ARG A O 1
ATOM 764 N N . MET A 1 97 ? 7.877 2.500 -16.367 1.00 28.60 590 MET A N 1
ATOM 765 C CA . MET A 1 97 ? 8.232 1.229 -16.974 1.00 27.88 590 MET A CA 1
ATOM 766 C C . MET A 1 97 ? 9.749 1.034 -17.100 1.00 28.26 590 MET A C 1
ATOM 767 O O . MET A 1 97 ? 10.214 -0.088 -16.984 1.00 27.38 590 MET A O 1
ATOM 772 N N . GLN A 1 98 ? 10.519 2.105 -17.318 1.00 29.33 591 GLN A N 1
ATOM 773 C CA . GLN A 1 98 ? 11.981 1.952 -17.383 1.00 30.78 591 GLN A CA 1
ATOM 774 C C . GLN A 1 98 ? 12.514 1.425 -16.061 1.00 27.96 591 GLN A C 1
ATOM 775 O O . GLN A 1 98 ? 13.335 0.496 -16.008 1.00 28.39 591 GLN A O 1
ATOM 781 N N . ILE A 1 99 ? 12.028 2.029 -14.993 1.00 23.00 592 ILE A N 1
ATOM 782 C CA . ILE A 1 99 ? 12.449 1.676 -13.646 1.00 21.75 592 ILE A CA 1
ATOM 783 C C . ILE A 1 99 ? 12.013 0.266 -13.287 1.00 23.72 592 ILE A C 1
ATOM 784 O O . ILE A 1 99 ? 12.795 -0.492 -12.704 1.00 20.96 592 ILE A O 1
ATOM 789 N N . LEU A 1 100 ? 10.766 -0.088 -13.596 1.00 21.68 593 LEU A N 1
ATOM 790 C CA . LEU A 1 100 ? 10.278 -1.426 -13.273 1.00 23.22 593 LEU A CA 1
ATOM 791 C C . LEU A 1 100 ? 11.039 -2.468 -14.059 1.00 25.40 593 LEU A C 1
ATOM 792 O O . LEU A 1 100 ? 11.374 -3.522 -13.531 1.00 23.22 593 LEU A O 1
ATOM 797 N N . GLN A 1 101 ? 11.311 -2.185 -15.328 1.00 26.04 594 GLN A N 1
ATOM 798 C CA . GLN A 1 101 ? 12.055 -3.160 -16.124 1.00 30.62 594 GLN A CA 1
ATOM 799 C C . GLN A 1 101 ? 13.493 -3.298 -15.613 1.00 29.50 594 GLN A C 1
ATOM 800 O O . GLN A 1 101 ? 14.022 -4.418 -15.538 1.00 28.31 594 GLN A O 1
ATOM 806 N N . ASN A 1 102 ? 14.112 -2.182 -15.250 1.00 29.30 595 ASN A N 1
ATOM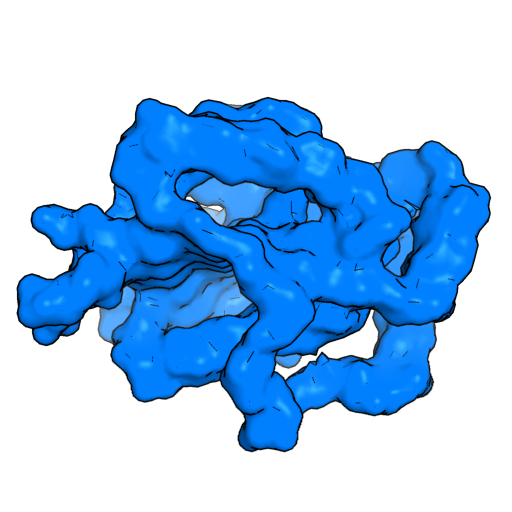 807 C CA . ASN A 1 102 ? 15.407 -2.212 -14.556 1.00 28.62 595 ASN A CA 1
ATOM 808 C C . ASN A 1 102 ? 15.399 -3.024 -13.263 1.00 26.59 595 ASN A C 1
ATOM 809 O O . ASN A 1 102 ? 16.216 -3.932 -13.090 1.00 25.45 595 ASN A O 1
ATOM 814 N N . PHE A 1 103 ? 14.447 -2.733 -12.379 1.00 24.49 596 PHE A N 1
ATOM 815 C CA . PHE A 1 103 ? 14.278 -3.521 -11.154 1.00 24.18 596 PHE A CA 1
ATOM 816 C C . PHE A 1 103 ? 14.166 -5.013 -11.473 1.00 24.77 596 PHE A C 1
ATOM 817 O O . PHE A 1 103 ? 14.787 -5.852 -10.820 1.00 26.44 596 PHE A O 1
ATOM 825 N N . LYS A 1 104 ? 13.388 -5.357 -12.496 1.00 23.70 597 LYS A N 1
ATOM 826 C CA . LYS A 1 104 ? 13.051 -6.744 -12.719 1.00 22.32 597 LYS A CA 1
ATOM 827 C C . LYS A 1 104 ? 14.215 -7.493 -13.319 1.00 26.82 597 LYS A C 1
ATOM 828 O O . LYS A 1 104 ? 14.447 -8.646 -12.958 1.00 30.82 597 LYS A O 1
ATOM 834 N N . HIS A 1 105 ? 14.951 -6.825 -14.220 1.00 29.34 598 HIS A N 1
ATOM 835 C CA . HIS A 1 105 ? 15.909 -7.515 -15.091 1.00 34.89 598 HIS A CA 1
ATOM 836 C C . HIS A 1 105 ? 17.386 -7.096 -14.997 1.00 36.15 598 HIS A C 1
ATOM 837 O O . HIS A 1 105 ? 18.260 -7.864 -15.396 1.00 41.52 598 HIS A O 1
ATOM 844 N N . ASN A 1 106 ? 17.672 -5.895 -14.502 1.00 38.60 599 ASN A N 1
ATOM 845 C CA . ASN A 1 106 ? 19.056 -5.405 -14.401 1.00 39.66 599 ASN A CA 1
ATOM 846 C C . ASN A 1 106 ? 19.625 -5.675 -13.005 1.00 39.65 599 ASN A C 1
ATOM 847 O O . ASN A 1 106 ? 19.156 -5.108 -12.015 1.00 37.40 599 ASN A O 1
ATOM 852 N N . PRO A 1 107 ? 20.654 -6.530 -12.927 1.00 46.47 600 PRO A N 1
ATOM 853 C CA . PRO A 1 107 ? 21.235 -6.991 -11.659 1.00 45.81 600 PRO A CA 1
ATOM 854 C C . PRO A 1 107 ? 21.925 -5.864 -10.883 1.00 42.06 600 PRO A C 1
ATOM 855 O O . PRO A 1 107 ? 22.280 -6.081 -9.734 1.00 46.80 600 PRO A O 1
ATOM 859 N N . LYS A 1 108 ? 22.095 -4.690 -11.493 1.00 38.81 601 LYS A N 1
ATOM 860 C CA . LYS A 1 108 ? 22.726 -3.556 -10.825 1.00 41.50 601 LYS A CA 1
ATOM 861 C C . LYS A 1 108 ? 21.703 -2.688 -10.097 1.00 37.89 601 LYS A C 1
ATOM 862 O O . LYS A 1 108 ? 22.075 -1.784 -9.324 1.00 35.38 601 LYS A O 1
ATOM 868 N N . ILE A 1 109 ? 20.416 -2.952 -10.357 1.00 34.37 602 ILE A N 1
ATOM 869 C CA . ILE A 1 109 ? 19.332 -2.137 -9.826 1.00 30.41 602 ILE A CA 1
ATOM 870 C C . ILE A 1 109 ? 18.345 -3.038 -9.067 1.00 32.11 602 ILE A C 1
ATOM 871 O O . ILE A 1 109 ? 17.360 -3.525 -9.633 1.00 31.15 602 ILE A O 1
ATOM 876 N N . ASN A 1 110 ? 18.616 -3.270 -7.784 1.00 26.42 603 ASN A N 1
ATOM 877 C CA . ASN A 1 110 ? 17.787 -4.204 -7.040 1.00 28.23 603 ASN A CA 1
ATOM 878 C C . ASN A 1 110 ? 17.001 -3.590 -5.889 1.00 20.95 603 ASN A C 1
ATOM 879 O O . ASN A 1 110 ? 16.421 -4.314 -5.088 1.00 24.34 603 ASN A O 1
ATOM 884 N N . THR A 1 111 ? 17.030 -2.267 -5.783 1.00 18.59 604 THR A N 1
ATOM 885 C CA . THR A 1 111 ? 16.234 -1.589 -4.776 1.00 17.12 604 THR A CA 1
ATOM 886 C C . THR A 1 111 ? 15.531 -0.439 -5.477 1.00 22.78 604 THR A C 1
ATOM 887 O O . THR A 1 111 ? 16.179 0.348 -6.186 1.00 19.33 604 THR A O 1
ATOM 891 N N . ILE A 1 112 ? 14.209 -0.338 -5.288 1.00 16.56 605 ILE A N 1
ATOM 892 C CA . ILE A 1 112 ? 13.481 0.843 -5.760 1.00 15.06 605 ILE A CA 1
ATOM 893 C C . ILE A 1 112 ? 12.538 1.337 -4.675 1.00 15.19 605 ILE A C 1
ATOM 894 O O . ILE A 1 112 ? 12.134 0.557 -3.805 1.00 17.64 605 ILE A O 1
ATOM 899 N N . PHE A 1 113 ? 12.158 2.624 -4.777 1.00 15.18 606 PHE A N 1
ATOM 900 C CA . PHE A 1 113 ? 11.261 3.284 -3.835 1.00 18.35 606 PHE A CA 1
ATOM 901 C C . PHE A 1 113 ? 9.947 3.519 -4.560 1.00 18.94 606 PHE A C 1
ATOM 902 O O . PHE A 1 113 ? 9.966 3.956 -5.695 1.00 19.98 606 PHE A O 1
ATOM 910 N N . ILE A 1 114 ? 8.816 3.197 -3.923 1.00 19.26 607 ILE A N 1
ATOM 911 C CA . ILE A 1 114 ? 7.514 3.401 -4.543 1.00 19.06 607 ILE A CA 1
ATOM 912 C C . ILE A 1 114 ? 6.565 4.063 -3.541 1.00 23.46 607 ILE A C 1
ATOM 913 O O . ILE A 1 114 ? 6.623 3.774 -2.361 1.00 23.40 607 ILE A O 1
ATOM 918 N N . SER A 1 115 ? 5.737 4.986 -3.995 1.00 24.86 608 SER A N 1
ATOM 919 C CA . SER A 1 115 ? 4.787 5.630 -3.093 1.00 28.07 608 SER A CA 1
ATOM 920 C C . SER A 1 115 ? 3.444 4.890 -3.085 1.00 39.03 608 SER A C 1
ATOM 921 O O . SER A 1 115 ? 3.356 3.755 -3.552 1.00 37.11 608 SER A O 1
ATOM 924 N N . LYS A 1 116 ? 2.402 5.544 -2.560 1.00 47.82 609 LYS A N 1
ATOM 925 C CA . LYS A 1 116 ? 1.044 4.976 -2.507 1.00 55.52 609 LYS A CA 1
ATOM 926 C C . LYS A 1 116 ? 0.462 4.624 -3.883 1.00 60.19 609 LYS A C 1
ATOM 927 O O . LYS A 1 116 ? -0.584 3.972 -3.977 1.00 62.77 609 LYS A O 1
ATOM 929 N N . VAL A 1 117 ? 1.132 5.048 -4.952 1.00 61.00 610 VAL A N 1
ATOM 930 C CA . VAL A 1 117 ? 0.678 4.710 -6.302 1.00 63.77 610 VAL A CA 1
ATOM 931 C C . VAL A 1 117 ? 0.850 3.227 -6.614 1.00 67.57 610 VAL A C 1
ATOM 932 O O . VAL A 1 117 ? 0.263 2.715 -7.577 1.00 66.91 610 VAL A O 1
ATOM 936 N N . GLY A 1 118 ? 1.647 2.550 -5.787 1.00 72.15 611 GLY A N 1
ATOM 937 C CA . GLY A 1 118 ? 1.933 1.139 -5.961 1.00 78.90 611 GLY A CA 1
ATOM 938 C C . GLY A 1 118 ? 0.750 0.219 -5.716 1.00 86.95 611 GLY A C 1
ATOM 939 O O . GLY A 1 118 ? 0.607 -0.809 -6.383 1.00 87.85 611 GLY A O 1
ATOM 940 N N . ASP A 1 119 ? -0.106 0.591 -4.767 1.00 93.91 612 ASP A N 1
ATOM 941 C CA . ASP A 1 119 ? -1.238 -0.248 -4.376 1.00 101.08 612 ASP A CA 1
ATOM 942 C C . ASP A 1 119 ? -2.524 0.556 -4.150 1.00 106.15 612 ASP A C 1
ATOM 943 O O . ASP A 1 119 ? -2.682 1.193 -3.105 1.00 106.61 612 ASP A O 1
ATOM 948 N N . THR A 1 120 ? -3.463 0.530 -5.098 1.00 109.39 613 THR A N 1
ATOM 949 C CA . THR A 1 120 ? -3.352 -0.127 -6.397 1.00 109.94 613 THR A CA 1
ATOM 950 C C . THR A 1 120 ? -4.042 0.864 -7.361 1.00 111.05 613 THR A C 1
ATOM 951 O O . THR A 1 120 ? -4.832 1.689 -6.899 1.00 112.89 613 THR A O 1
ATOM 955 N N . SER A 1 121 ? -3.783 0.815 -8.671 1.00 109.14 614 SER A N 1
ATOM 956 C CA . SER A 1 121 ? -2.983 -0.214 -9.319 1.00 105.76 614 SER A CA 1
ATOM 957 C C . SER A 1 121 ? -2.154 0.269 -10.497 1.00 100.56 614 SER A C 1
ATOM 958 O O . SER A 1 121 ? -2.657 0.911 -11.424 1.00 102.21 614 SER A O 1
ATOM 961 N N . PHE A 1 122 ? -0.865 -0.030 -10.425 1.00 92.24 615 PHE A N 1
ATOM 962 C CA . PHE A 1 122 ? -0.149 -0.488 -11.599 1.00 84.01 615 PHE A CA 1
ATOM 963 C C . PHE A 1 122 ? 0.313 -1.868 -11.155 1.00 77.35 615 PHE A C 1
ATOM 964 O O . PHE A 1 122 ? -0.004 -2.282 -10.033 1.00 73.51 615 PHE A O 1
ATOM 972 N N . ASP A 1 123 ? 1.011 -2.603 -12.012 1.00 76.45 616 ASP A N 1
ATOM 973 C CA . ASP A 1 123 ? 1.470 -3.932 -11.613 1.00 74.68 616 ASP A CA 1
ATOM 974 C C . ASP A 1 123 ? 2.704 -3.840 -10.714 1.00 62.99 616 ASP A C 1
ATOM 975 O O . ASP A 1 123 ? 3.836 -3.698 -11.195 1.00 60.18 616 ASP A O 1
ATOM 980 N N . LEU A 1 124 ? 2.457 -3.888 -9.405 1.00 55.30 617 LEU A N 1
ATOM 981 C CA . LEU A 1 124 ? 3.521 -3.988 -8.411 1.00 51.51 617 LEU A CA 1
ATOM 982 C C . LEU A 1 124 ? 4.480 -5.087 -8.843 1.00 46.31 617 LEU A C 1
ATOM 983 O O . LEU A 1 124 ? 4.051 -6.182 -9.194 1.00 45.19 617 LEU A O 1
ATOM 988 N N . PRO A 1 125 ? 5.786 -4.792 -8.858 1.00 40.57 618 PRO A N 1
ATOM 989 C CA . PRO A 1 125 ? 6.706 -5.856 -9.254 1.00 41.08 618 PRO A CA 1
ATOM 990 C C . PRO A 1 125 ? 6.924 -6.776 -8.060 1.00 37.19 618 PRO A C 1
ATOM 991 O O . PRO A 1 125 ? 6.499 -6.437 -6.949 1.00 39.68 618 PRO A O 1
ATOM 995 N N . GLU A 1 126 ? 7.549 -7.918 -8.281 1.00 35.61 619 GLU A N 1
ATOM 996 C CA . GLU A 1 126 ? 7.836 -8.845 -7.196 1.00 41.70 619 GLU A CA 1
ATOM 997 C C . GLU A 1 126 ? 9.154 -8.485 -6.533 1.00 35.19 619 GLU A C 1
ATOM 998 O O . GLU A 1 126 ? 10.086 -7.958 -7.176 1.00 32.48 619 GLU A O 1
ATOM 1004 N N . ALA A 1 127 ? 9.258 -8.804 -5.253 1.00 27.95 620 ALA A N 1
ATOM 1005 C CA . ALA A 1 127 ? 10.492 -8.531 -4.538 1.00 26.81 620 ALA A CA 1
ATOM 1006 C C . ALA A 1 127 ? 10.632 -9.532 -3.421 1.00 28.44 620 ALA A C 1
ATOM 1007 O O . ALA A 1 127 ? 9.662 -10.190 -3.060 1.00 27.71 620 ALA A O 1
ATOM 1009 N N . ASN A 1 128 ? 11.831 -9.626 -2.864 1.00 26.72 621 ASN A N 1
ATOM 1010 C CA . ASN A 1 128 ? 12.065 -10.511 -1.744 1.00 26.31 621 ASN A CA 1
ATOM 1011 C C . ASN A 1 128 ? 12.001 -9.769 -0.406 1.00 25.00 621 ASN A C 1
ATOM 1012 O O . ASN A 1 128 ? 11.929 -10.381 0.662 1.00 27.20 621 ASN A O 1
ATOM 1017 N N . VAL A 1 129 ? 12.029 -8.439 -0.463 1.00 23.19 622 VAL A N 1
ATOM 1018 C CA . VAL A 1 129 ? 12.070 -7.659 0.756 1.00 22.02 622 VAL A CA 1
ATOM 1019 C C . VAL A 1 129 ? 11.201 -6.451 0.553 1.00 17.86 622 VAL A C 1
ATOM 1020 O O . VAL A 1 129 ? 11.262 -5.788 -0.477 1.00 19.57 622 VAL A O 1
ATOM 1024 N N . LEU A 1 130 ? 10.381 -6.170 1.553 1.00 17.39 623 LEU A N 1
ATOM 1025 C CA . LEU A 1 130 ? 9.517 -4.977 1.498 1.00 17.68 623 LEU A CA 1
ATOM 1026 C C . LEU A 1 130 ? 9.790 -4.184 2.785 1.00 17.91 623 LEU A C 1
ATOM 1027 O O . LEU A 1 130 ? 9.690 -4.724 3.879 1.00 15.99 623 LEU A O 1
ATOM 1032 N N . ILE A 1 131 ? 10.197 -2.929 2.654 1.00 17.24 624 ILE A N 1
ATOM 1033 C CA . ILE A 1 131 ? 10.447 -2.083 3.847 1.00 16.60 624 ILE A CA 1
ATOM 1034 C C . ILE A 1 131 ? 9.462 -0.944 3.814 1.00 17.53 624 ILE A C 1
ATOM 1035 O O . ILE A 1 131 ? 9.430 -0.230 2.823 1.00 17.43 624 ILE A O 1
ATOM 1040 N N . GLN A 1 132 ? 8.679 -0.774 4.880 1.00 16.64 625 GLN A N 1
ATOM 1041 C CA . GLN A 1 132 ? 7.721 0.347 4.984 1.00 16.29 625 GLN A CA 1
ATOM 1042 C C . GLN A 1 132 ? 8.329 1.380 5.914 1.00 19.19 625 GLN A C 1
ATOM 1043 O O . GLN A 1 132 ? 8.598 1.083 7.090 1.00 17.71 625 GLN A O 1
ATOM 1049 N N . ILE A 1 133 ? 8.601 2.567 5.377 1.00 19.79 626 ILE A N 1
ATOM 1050 C CA . ILE A 1 133 ? 9.214 3.652 6.128 1.00 21.62 626 ILE A CA 1
ATOM 1051 C C . ILE A 1 133 ? 8.255 4.180 7.191 1.00 22.75 626 ILE A C 1
ATOM 1052 O O . ILE A 1 133 ? 8.681 4.578 8.267 1.00 21.46 626 ILE A O 1
ATOM 1057 N N . SER A 1 134 ? 6.955 4.152 6.902 1.00 24.70 627 SER A N 1
ATOM 1058 C CA A SER A 1 134 ? 6.006 4.734 7.840 0.32 29.72 627 SER A CA 1
ATOM 1059 C CA B SER A 1 134 ? 5.973 4.748 7.810 0.68 28.99 627 SER A CA 1
ATOM 1060 C C . SER A 1 134 ? 4.886 3.781 8.226 1.00 39.42 627 SER A C 1
ATOM 1061 O O . SER A 1 134 ? 4.668 2.742 7.585 1.00 39.12 627 SER A O 1
ATOM 1066 N N . SER A 1 135 ? 4.193 4.156 9.286 1.00 50.98 628 SER A N 1
ATOM 1067 C CA . SER A 1 135 ? 3.004 3.458 9.713 1.00 58.73 628 SER A CA 1
ATOM 1068 C C . SER A 1 135 ? 1.947 4.488 10.123 1.00 68.41 628 SER A C 1
ATOM 1069 O O . SER A 1 135 ? 2.272 5.509 10.732 1.00 68.66 628 SER A O 1
ATOM 1072 N N . HIS A 1 136 ? 0.686 4.255 9.772 1.00 79.59 629 HIS A N 1
ATOM 1073 C CA . HIS A 1 136 ? -0.332 5.271 10.040 1.00 91.35 629 HIS A CA 1
ATOM 1074 C C . HIS A 1 136 ? -1.748 4.720 10.134 1.00 95.03 629 HIS A C 1
ATOM 1075 O O . HIS A 1 136 ? -1.997 3.533 9.898 1.00 94.14 629 HIS A O 1
ATOM 1082 N N . GLY A 1 137 ? -2.671 5.623 10.459 1.00 98.72 630 GLY A N 1
ATOM 1083 C CA . GLY A 1 137 ? -4.090 5.326 10.502 1.00 101.77 630 GLY A CA 1
ATOM 1084 C C . GLY A 1 137 ? -4.718 5.233 9.120 1.00 102.36 630 GLY A C 1
ATOM 1085 O O . GLY A 1 137 ? -4.664 6.176 8.322 1.00 103.19 630 GLY A O 1
ATOM 1086 N N . GLY A 1 138 ? -5.320 4.081 8.846 1.00 100.26 631 GLY A N 1
ATOM 1087 C CA . GLY A 1 138 ? -5.352 3.018 9.831 1.00 94.75 631 GLY A CA 1
ATOM 1088 C C . GLY A 1 138 ? -5.410 1.631 9.240 1.00 88.15 631 GLY A C 1
ATOM 1089 O O . GLY A 1 138 ? -5.731 0.672 9.947 1.00 91.06 631 GLY A O 1
ATOM 1090 N N . SER A 1 139 ? -5.085 1.503 7.956 1.00 76.77 632 SER A N 1
ATOM 1091 C CA . SER A 1 139 ? -5.337 0.234 7.286 1.00 65.97 632 SER A CA 1
ATOM 1092 C C . SER A 1 139 ? -4.264 -0.840 7.477 1.00 58.05 632 SER A C 1
ATOM 1093 O O . SER A 1 139 ? -3.320 -0.972 6.693 1.00 48.03 632 SER A O 1
ATOM 1096 N N . ARG A 1 140 ? -4.455 -1.601 8.549 1.00 59.11 633 ARG A N 1
ATOM 1097 C CA . ARG A 1 140 ? -3.785 -2.867 8.775 1.00 55.82 633 ARG A CA 1
ATOM 1098 C C . ARG A 1 140 ? -4.057 -3.816 7.602 1.00 48.82 633 ARG A C 1
ATOM 1099 O O . ARG A 1 140 ? -3.180 -4.573 7.199 1.00 47.14 633 ARG A O 1
ATOM 1107 N N . ARG A 1 141 ? -5.258 -3.772 7.029 1.00 42.49 634 ARG A N 1
ATOM 1108 C CA . ARG A 1 141 ? -5.592 -4.735 5.967 1.00 42.13 634 ARG A CA 1
ATOM 1109 C C . ARG A 1 141 ? -4.936 -4.420 4.601 1.00 42.88 634 ARG A C 1
ATOM 1110 O O . ARG A 1 141 ? -4.601 -5.331 3.844 1.00 46.15 634 ARG A O 1
ATOM 1118 N N . GLN A 1 142 ? -4.741 -3.144 4.289 1.00 41.27 635 GLN A N 1
ATOM 1119 C CA . GLN A 1 142 ? -4.062 -2.774 3.050 1.00 40.85 635 GLN A CA 1
ATOM 1120 C C . GLN A 1 142 ? -2.564 -3.166 3.145 1.00 35.28 635 GLN A C 1
ATOM 1121 O O . GLN A 1 142 ? -1.917 -3.522 2.142 1.00 39.10 635 GLN A O 1
ATOM 1127 N N . GLU A 1 143 ? -2.032 -3.118 4.353 1.00 35.55 636 GLU A N 1
ATOM 1128 C CA . GLU A 1 143 ? -0.629 -3.493 4.568 1.00 39.25 636 GLU A CA 1
ATOM 1129 C C . GLU A 1 143 ? -0.379 -4.955 4.229 1.00 40.72 636 GLU A C 1
ATOM 1130 O O . GLU A 1 143 ? 0.606 -5.285 3.549 1.00 33.92 636 GLU A O 1
ATOM 1136 N N . ALA A 1 144 ? -1.269 -5.830 4.712 1.00 42.43 637 ALA A N 1
ATOM 1137 C CA . ALA A 1 144 ? -1.085 -7.271 4.565 1.00 40.80 637 ALA A CA 1
ATOM 1138 C C . ALA A 1 144 ? -1.284 -7.657 3.110 1.00 42.35 637 ALA A C 1
ATOM 1139 O O . ALA A 1 144 ? -0.599 -8.532 2.577 1.00 41.60 637 ALA A O 1
ATOM 1141 N N . GLN A 1 145 ? -2.240 -6.995 2.474 1.00 47.58 638 GLN A N 1
ATOM 1142 C CA . GLN A 1 145 ? -2.495 -7.165 1.056 1.00 48.43 638 GLN A CA 1
ATOM 1143 C C . GLN A 1 145 ? -1.250 -6.813 0.234 1.00 39.03 638 GLN A C 1
ATOM 1144 O O . GLN A 1 145 ? -0.861 -7.559 -0.661 1.00 38.81 638 GLN A O 1
ATOM 1150 N N . ARG A 1 146 ? -0.617 -5.69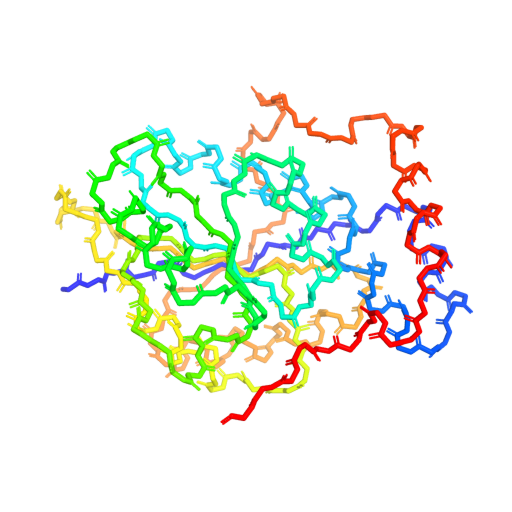0 0.554 1.00 37.11 639 ARG A N 1
ATOM 1151 C CA . ARG A 1 146 ? 0.549 -5.263 -0.213 1.00 39.12 639 ARG A CA 1
ATOM 1152 C C . ARG A 1 146 ? 1.733 -6.200 -0.001 1.00 33.38 639 ARG A C 1
ATOM 1153 O O . ARG A 1 146 ? 2.409 -6.598 -0.958 1.00 33.47 639 ARG A O 1
ATOM 1161 N N . LEU A 1 147 ? 1.968 -6.540 1.258 1.00 36.46 640 LEU A N 1
ATOM 1162 C CA . LEU A 1 147 ? 2.915 -7.575 1.642 1.00 39.57 640 LEU A CA 1
ATOM 1163 C C . LEU A 1 147 ? 2.695 -8.835 0.781 1.00 38.31 640 LEU A C 1
ATOM 1164 O O . LEU A 1 147 ? 3.611 -9.327 0.113 1.00 36.74 640 LEU A O 1
ATOM 1169 N N . GLY A 1 148 ? 1.469 -9.351 0.787 1.00 34.61 641 GLY A N 1
ATOM 1170 C CA . GLY A 1 148 ? 1.132 -10.507 -0.027 1.00 38.68 641 GLY A CA 1
ATOM 1171 C C . GLY A 1 148 ? 1.379 -10.396 -1.528 1.00 40.10 641 GLY A C 1
ATOM 1172 O O . GLY A 1 148 ? 1.951 -11.320 -2.123 1.00 41.47 641 GLY A O 1
ATOM 1173 N N . ARG A 1 149 ? 0.932 -9.299 -2.142 1.00 36.67 642 ARG A N 1
ATOM 1174 C CA A ARG A 1 149 ? 1.156 -9.035 -3.572 0.63 41.35 642 ARG A CA 1
ATOM 1175 C CA B ARG A 1 149 ? 1.158 -9.074 -3.569 0.37 40.99 642 ARG A CA 1
ATOM 1176 C C . ARG A 1 149 ? 2.640 -8.958 -3.963 1.00 39.24 642 ARG A C 1
ATOM 1177 O O . ARG A 1 149 ? 3.053 -9.446 -5.023 1.00 40.24 642 ARG A O 1
ATOM 1192 N N . VAL A 1 150 ? 3.437 -8.297 -3.125 1.00 35.51 643 VAL A N 1
ATOM 1193 C CA . VAL A 1 150 ? 4.822 -8.001 -3.461 1.00 30.28 643 VAL A CA 1
ATOM 1194 C C . VAL A 1 150 ? 5.791 -9.144 -3.212 1.00 32.83 643 VAL A C 1
ATOM 1195 O O . VAL A 1 150 ? 6.613 -9.476 -4.078 1.00 33.81 643 VAL A O 1
ATOM 1199 N N . LEU A 1 151 ? 5.685 -9.766 -2.040 1.00 30.52 644 LEU A N 1
ATOM 1200 C CA . LEU A 1 151 ? 6.725 -10.678 -1.581 1.00 30.71 644 LEU A CA 1
ATOM 1201 C C . LEU A 1 151 ? 6.736 -12.048 -2.257 1.00 38.49 644 LEU A C 1
ATOM 1202 O O . LEU A 1 151 ? 5.752 -12.806 -2.215 1.00 41.44 644 LEU A O 1
ATOM 1207 N N . ARG A 1 152 ? 7.854 -12.358 -2.899 1.00 41.08 645 ARG A N 1
ATOM 1208 C CA . ARG A 1 152 ? 8.054 -13.700 -3.435 1.00 47.15 645 ARG A CA 1
ATOM 1209 C C . ARG A 1 152 ? 9.295 -14.321 -2.844 1.00 45.26 645 ARG A C 1
ATOM 1210 O O . ARG A 1 152 ? 10.253 -13.629 -2.445 1.00 41.21 645 ARG A O 1
ATOM 1218 N N . ALA A 1 153 ? 9.271 -15.643 -2.800 1.00 43.42 646 ALA A N 1
ATOM 1219 C CA . ALA A 1 153 ? 10.394 -16.422 -2.319 1.00 46.78 646 ALA A CA 1
ATOM 1220 C C . ALA A 1 153 ? 11.637 -16.170 -3.160 1.00 49.39 646 ALA A C 1
ATOM 1221 O O . ALA A 1 153 ? 11.616 -16.280 -4.394 1.00 52.20 646 ALA A O 1
ATOM 1223 N N . LYS A 1 154 ? 12.707 -15.794 -2.470 1.00 49.31 647 LYS A N 1
ATOM 1224 C CA . LYS A 1 154 ? 14.032 -15.739 -3.051 1.00 55.09 647 LYS A CA 1
ATOM 1225 C C . LYS A 1 154 ? 14.396 -17.157 -3.501 1.00 65.70 647 LYS A C 1
ATOM 1226 O O . LYS A 1 154 ? 14.388 -18.090 -2.687 1.00 63.29 647 LYS A O 1
ATOM 1232 N N . LYS A 1 155 ? 14.683 -17.321 -4.792 1.00 75.68 648 LYS A N 1
ATOM 1233 C CA . LYS A 1 155 ? 15.141 -18.610 -5.315 1.00 87.26 648 LYS A CA 1
ATOM 1234 C C . LYS A 1 155 ? 16.669 -18.629 -5.388 1.00 90.45 648 LYS A C 1
ATOM 1235 O O . LYS A 1 155 ? 17.287 -17.662 -5.838 1.00 87.33 648 LYS A O 1
ATOM 1241 N N . GLY A 1 156 ? 17.277 -19.715 -4.915 1.00 96.71 649 GLY A N 1
ATOM 1242 C CA . GLY A 1 156 ? 16.557 -20.788 -4.259 1.00 100.48 649 GLY A CA 1
ATOM 1243 C C . GLY A 1 156 ? 17.095 -21.026 -2.862 1.00 102.20 649 GLY A C 1
ATOM 1244 O O . GLY A 1 156 ? 18.232 -21.472 -2.692 1.00 103.00 649 GLY A O 1
ATOM 1245 N N . MET A 1 157 ? 16.282 -20.698 -1.861 1.00 103.11 650 MET A N 1
ATOM 1246 C CA . MET A 1 157 ? 16.593 -21.012 -0.470 1.00 105.49 650 MET A CA 1
ATOM 1247 C C . MET A 1 157 ? 15.429 -21.808 0.118 1.00 107.83 650 MET A C 1
ATOM 1248 O O . MET A 1 157 ? 14.822 -21.400 1.113 1.00 106.31 650 MET A O 1
ATOM 1253 N N . VAL A 1 158 ? 15.118 -22.939 -0.518 1.00 111.35 651 VAL A N 1
ATOM 1254 C CA . VAL A 1 158 ? 14.021 -23.802 -0.083 1.00 113.02 651 VAL A CA 1
ATOM 1255 C C . VAL A 1 158 ? 14.357 -24.454 1.257 1.00 112.87 651 VAL A C 1
ATOM 1256 O O . VAL A 1 158 ? 13.464 -24.828 2.021 1.00 114.05 651 VAL A O 1
ATOM 1260 N N . ALA A 1 159 ? 15.650 -24.569 1.544 1.00 110.80 652 ALA A N 1
ATOM 1261 C CA . ALA A 1 159 ? 16.105 -25.113 2.816 1.00 109.75 652 ALA A CA 1
ATOM 1262 C C . ALA A 1 159 ? 15.805 -24.138 3.945 1.00 103.28 652 ALA A C 1
ATOM 1263 O O . ALA A 1 159 ? 15.400 -24.544 5.036 1.00 102.04 652 ALA A O 1
ATOM 1265 N N . GLU A 1 160 ? 16.004 -22.851 3.661 1.00 98.59 653 GLU A N 1
ATOM 1266 C CA . GLU A 1 160 ? 15.909 -21.783 4.662 1.00 92.42 653 GLU A CA 1
ATOM 1267 C C . GLU A 1 160 ? 14.547 -21.638 5.344 1.00 86.03 653 GLU A C 1
ATOM 1268 O O . GLU A 1 160 ? 13.506 -21.988 4.782 1.00 84.26 653 GLU A O 1
ATOM 1274 N N . GLU A 1 161 ? 14.570 -21.117 6.568 1.00 81.78 654 GLU A N 1
ATOM 1275 C CA . GLU A 1 161 ? 13.340 -20.902 7.325 1.00 79.14 654 GLU A CA 1
ATOM 1276 C C . GLU A 1 161 ? 12.521 -19.745 6.733 1.00 70.50 654 GLU A C 1
ATOM 1277 O O . GLU A 1 161 ? 11.297 -19.862 6.563 1.00 69.13 654 GLU A O 1
ATOM 1283 N N . TYR A 1 162 ? 13.205 -18.646 6.409 1.00 63.67 655 TYR A N 1
ATOM 1284 C CA . TYR A 1 162 ? 12.571 -17.483 5.770 1.00 57.86 655 TYR A CA 1
ATOM 1285 C C . TYR A 1 162 ? 13.254 -17.093 4.463 1.00 53.40 655 TYR A C 1
ATOM 1286 O O . TYR A 1 162 ? 14.486 -16.979 4.395 1.00 53.64 655 TYR A O 1
ATOM 1295 N N . ASN A 1 163 ? 12.441 -16.880 3.432 1.00 46.43 656 ASN A N 1
ATOM 1296 C CA . ASN A 1 163 ? 12.957 -16.563 2.106 1.00 44.08 656 ASN A CA 1
ATOM 1297 C C . ASN A 1 163 ? 12.413 -15.234 1.610 1.00 39.09 656 ASN A C 1
ATOM 1298 O O . ASN A 1 163 ? 12.643 -14.848 0.454 1.00 39.37 656 ASN A O 1
ATOM 1303 N N . ALA A 1 164 ? 11.676 -14.545 2.476 1.00 31.20 657 ALA A N 1
ATOM 1304 C CA . ALA A 1 164 ? 11.191 -13.184 2.136 1.00 29.61 657 ALA A CA 1
ATOM 1305 C C . ALA A 1 164 ? 10.999 -12.393 3.419 1.00 25.65 657 ALA A C 1
ATOM 1306 O O . ALA A 1 164 ? 10.838 -12.992 4.499 1.00 31.64 657 ALA A O 1
ATOM 1308 N N . PHE A 1 165 ? 11.019 -11.059 3.321 1.00 25.12 658 PHE A N 1
ATOM 1309 C CA . PHE A 1 165 ? 11.180 -10.241 4.526 1.00 23.89 658 PHE A CA 1
ATOM 1310 C C . PHE A 1 165 ? 10.358 -8.987 4.401 1.00 23.76 658 PHE A C 1
ATOM 1311 O O . PHE A 1 165 ? 10.402 -8.324 3.378 1.00 22.40 658 PHE A O 1
ATOM 1319 N N . PHE A 1 166 ? 9.608 -8.697 5.454 1.00 22.71 659 PHE A N 1
ATOM 1320 C CA . PHE A 1 166 ? 8.836 -7.465 5.564 1.00 18.27 659 PHE A CA 1
ATOM 1321 C C . PHE A 1 166 ? 9.337 -6.739 6.811 1.00 20.09 659 PHE A C 1
ATOM 1322 O O . PHE A 1 166 ? 9.423 -7.339 7.883 1.00 22.27 659 PHE A O 1
ATOM 1330 N N . TYR A 1 167 ? 9.639 -5.445 6.690 1.00 19.65 660 TYR A N 1
ATOM 1331 C CA . TYR A 1 167 ? 10.093 -4.638 7.823 1.00 20.25 660 TYR A CA 1
ATOM 1332 C C . TYR A 1 167 ? 9.231 -3.394 7.866 1.00 21.82 660 TYR A C 1
ATOM 1333 O O . TYR A 1 167 ? 8.958 -2.782 6.800 1.00 20.47 660 TYR A O 1
ATOM 1342 N N . SER A 1 168 ? 8.777 -3.023 9.065 1.00 17.92 661 SER A N 1
ATOM 1343 C CA . SER A 1 168 ? 8.035 -1.754 9.184 1.00 15.60 661 SER A CA 1
ATOM 1344 C C . SER A 1 168 ? 8.832 -0.941 10.174 1.00 19.15 661 SER A C 1
ATOM 1345 O O . SER A 1 168 ? 9.140 -1.423 11.248 1.00 21.06 661 SER A O 1
ATOM 1348 N N . LEU A 1 169 ? 9.253 0.269 9.792 1.00 16.59 662 LEU A N 1
ATOM 1349 C CA . LEU A 1 169 ? 10.193 1.039 10.624 1.00 16.34 662 LEU A CA 1
ATOM 1350 C C . LEU A 1 169 ? 9.341 1.963 11.503 1.00 20.52 662 LEU A C 1
ATOM 1351 O O . LEU A 1 169 ? 8.452 2.626 11.009 1.00 16.72 662 LEU A O 1
ATOM 1356 N N . VAL A 1 170 ? 9.596 1.978 12.809 1.00 17.38 663 VAL A N 1
ATOM 1357 C CA . VAL A 1 170 ? 8.748 2.699 13.745 1.00 20.49 663 VAL A CA 1
ATOM 1358 C C . VAL A 1 170 ? 9.613 3.637 14.575 1.00 20.09 663 VAL A C 1
ATOM 1359 O O . VAL A 1 170 ? 10.629 3.230 15.140 1.00 21.47 663 VAL A O 1
ATOM 1363 N N . SER A 1 171 ? 9.194 4.893 14.706 1.00 21.20 664 SER A N 1
ATOM 1364 C CA . SER A 1 171 ? 9.909 5.804 15.573 1.00 21.41 664 SER A CA 1
ATOM 1365 C C . SER A 1 171 ? 9.388 5.739 17.008 1.00 20.59 664 SER A C 1
ATOM 1366 O O . SER A 1 171 ? 8.198 5.980 17.260 1.00 24.13 664 SER A O 1
ATOM 1369 N N . GLN A 1 172 ? 10.285 5.435 17.938 1.00 21.88 665 GLN A N 1
ATOM 1370 C CA . GLN A 1 172 ? 9.940 5.367 19.366 1.00 25.82 665 GLN A CA 1
ATOM 1371 C C . GLN A 1 172 ? 9.457 6.718 19.887 1.00 28.61 665 GLN A C 1
ATOM 1372 O O . GLN A 1 172 ? 9.846 7.747 19.341 1.00 31.07 665 GLN A O 1
ATOM 1378 N N . ASP A 1 173 ? 8.648 6.698 20.947 1.00 24.47 666 ASP A N 1
ATOM 1379 C CA . ASP A 1 173 ? 8.196 7.939 21.607 1.00 31.31 666 ASP A CA 1
ATOM 1380 C C . ASP A 1 173 ? 7.360 8.835 20.702 1.00 32.98 666 ASP A C 1
ATOM 1381 O O . ASP A 1 173 ? 7.235 10.047 20.955 1.00 37.47 666 ASP A O 1
ATOM 1386 N N . THR A 1 174 ? 6.798 8.251 19.647 1.00 27.65 667 THR A N 1
ATOM 1387 C CA . THR A 1 174 ? 5.910 8.994 18.762 1.00 29.91 667 THR A CA 1
ATOM 1388 C C . THR A 1 174 ? 4.616 8.216 18.597 1.00 35.15 667 THR A C 1
ATOM 1389 O O . THR A 1 174 ? 4.509 7.076 19.076 1.00 31.57 667 THR A O 1
ATOM 1393 N N . GLN A 1 175 ? 3.632 8.824 17.932 1.00 33.98 668 GLN A N 1
ATOM 1394 C CA . GLN A 1 175 ? 2.338 8.178 17.732 1.00 37.72 668 GLN A CA 1
ATOM 1395 C C . GLN A 1 175 ? 2.454 6.918 16.850 1.00 32.96 668 GLN A C 1
ATOM 1396 O O . GLN A 1 175 ? 1.545 6.072 16.805 1.00 32.33 668 GLN A O 1
ATOM 1402 N N . GLU A 1 176 ? 3.581 6.777 16.159 1.00 29.91 669 GLU A N 1
ATOM 1403 C CA . GLU A 1 176 ? 3.849 5.572 15.385 1.00 30.35 669 GLU A CA 1
ATOM 1404 C C . GLU A 1 176 ? 3.774 4.273 16.137 1.00 33.76 669 GLU A C 1
ATOM 1405 O O . GLU A 1 176 ? 3.421 3.240 15.561 1.00 35.98 669 GLU A O 1
ATOM 1411 N N . MET A 1 177 ? 4.103 4.307 17.419 1.00 34.96 670 MET A N 1
ATOM 1412 C CA A MET A 1 177 ? 4.118 3.086 18.212 0.37 37.52 670 MET A CA 1
ATOM 1413 C CA B MET A 1 177 ? 4.133 3.096 18.236 0.63 37.32 670 MET A CA 1
ATOM 1414 C C . MET A 1 177 ? 2.746 2.478 18.435 1.00 41.60 670 MET A C 1
ATOM 1415 O O . MET A 1 177 ? 2.618 1.263 18.545 1.00 42.09 670 MET A O 1
ATOM 1424 N N . ALA A 1 178 ? 1.720 3.321 18.503 1.00 44.05 671 ALA A N 1
ATOM 1425 C CA . ALA A 1 178 ? 0.361 2.854 18.800 1.00 51.38 671 ALA A CA 1
ATOM 1426 C C . ALA A 1 178 ? -0.118 1.872 17.740 1.00 55.60 671 ALA A C 1
ATOM 1427 O O . ALA A 1 178 ? -0.916 0.965 18.005 1.00 60.40 671 ALA A O 1
ATOM 1429 N N . TYR A 1 179 ? 0.376 2.082 16.530 1.00 52.65 672 TYR A N 1
ATOM 1430 C CA . TYR A 1 179 ? 0.040 1.264 15.385 1.00 54.55 672 TYR A CA 1
ATOM 1431 C C . TYR A 1 179 ? 0.686 -0.147 15.464 1.00 60.36 672 TYR A C 1
ATOM 1432 O O . TYR A 1 179 ? 0.373 -1.011 14.647 1.00 57.83 672 TYR A O 1
ATOM 1441 N N . SER A 1 180 ? 1.548 -0.377 16.468 1.00 59.64 673 SER A N 1
ATOM 1442 C CA . SER A 1 180 ? 2.417 -1.574 16.559 1.00 53.05 673 SER A CA 1
ATOM 1443 C C . SER A 1 180 ? 1.859 -2.799 17.243 1.00 58.32 673 SER A C 1
ATOM 1444 O O . SER A 1 180 ? 2.094 -3.927 16.805 1.00 61.51 673 SER A O 1
ATOM 1447 N N . THR A 1 181 ? 1.205 -2.586 18.373 1.00 58.32 674 THR A N 1
ATOM 1448 C CA . THR A 1 181 ? 0.601 -3.681 19.092 1.00 65.13 674 THR A CA 1
ATOM 1449 C C . THR A 1 181 ? -0.487 -4.230 18.179 1.00 63.89 674 THR A C 1
ATOM 1450 O O . THR A 1 181 ? -0.676 -5.454 18.074 1.00 61.25 674 THR A O 1
ATOM 1454 N N . LYS A 1 182 ? -1.156 -3.299 17.493 1.00 62.15 675 LYS A N 1
ATOM 1455 C CA . LYS A 1 182 ? -2.181 -3.582 16.493 1.00 59.45 675 LYS A CA 1
ATOM 1456 C C . LYS A 1 182 ? -1.655 -4.384 15.302 1.00 51.45 675 LYS A C 1
ATOM 1457 O O . LYS A 1 182 ? -2.223 -5.417 14.932 1.00 49.58 675 LYS A O 1
ATOM 1463 N N . ARG A 1 183 ? -0.582 -3.898 14.681 1.00 45.92 676 ARG A N 1
ATOM 1464 C CA . ARG A 1 183 ? -0.009 -4.597 13.533 1.00 37.37 676 ARG A CA 1
ATOM 1465 C C . ARG A 1 183 ? 0.477 -5.988 13.918 1.00 38.66 676 ARG A C 1
ATOM 1466 O O . ARG A 1 183 ? 0.268 -6.934 13.172 1.00 39.45 676 ARG A O 1
ATOM 1474 N N . GLN A 1 184 ? 1.143 -6.114 15.065 1.00 39.13 677 GLN A N 1
ATOM 1475 C CA . GLN A 1 184 ? 1.668 -7.409 15.484 1.00 44.83 677 GLN A CA 1
ATOM 1476 C C . GLN A 1 184 ? 0.525 -8.405 15.635 1.00 47.67 677 GLN A C 1
ATOM 1477 O O . GLN A 1 184 ? 0.578 -9.512 15.089 1.00 45.86 677 GLN A O 1
ATOM 1483 N N . ARG A 1 185 ? -0.506 -8.014 16.380 1.00 47.94 678 ARG A N 1
ATOM 1484 C CA . ARG A 1 185 ? -1.649 -8.898 16.568 1.00 49.57 678 ARG A CA 1
ATOM 1485 C C . ARG A 1 185 ? -2.244 -9.301 15.224 1.00 46.77 678 ARG A C 1
ATOM 1486 O O . ARG A 1 185 ? -2.501 -10.483 14.987 1.00 47.87 678 ARG A O 1
ATOM 1488 N N . PHE A 1 186 ? -2.442 -8.328 14.333 1.00 44.51 679 PHE A N 1
ATOM 1489 C CA . PHE A 1 186 ? -3.115 -8.598 13.065 1.00 40.10 679 PHE A CA 1
ATOM 1490 C C . PHE A 1 186 ? -2.301 -9.540 12.171 1.00 41.82 679 PHE A C 1
ATOM 1491 O O . PHE A 1 186 ? -2.834 -10.499 11.613 1.00 43.10 679 PHE A O 1
ATOM 1499 N N . LEU A 1 187 ? -1.004 -9.264 12.030 1.00 39.66 680 LEU A N 1
ATOM 1500 C CA . LEU A 1 187 ? -0.145 -10.098 11.192 1.00 38.96 680 LEU A CA 1
ATOM 1501 C C . LEU A 1 187 ? -0.003 -11.533 11.687 1.00 41.11 680 LEU A C 1
ATOM 1502 O O . LEU A 1 187 ? 0.029 -12.459 10.881 1.00 44.07 680 LEU A O 1
ATOM 1507 N N . VAL A 1 188 ? 0.099 -11.730 12.998 1.00 40.54 681 VAL A N 1
ATOM 1508 C CA . VAL A 1 188 ? 0.230 -13.097 13.492 1.00 45.09 681 VAL A CA 1
ATOM 1509 C C . VAL A 1 188 ? -1.105 -13.831 13.324 1.00 50.12 681 VAL A C 1
ATOM 1510 O O . VAL A 1 188 ? -1.129 -14.976 12.873 1.00 48.27 681 VAL A O 1
ATOM 1514 N N . ASP A 1 189 ? -2.202 -13.133 13.620 1.00 52.19 682 ASP A N 1
ATOM 1515 C CA . ASP A 1 189 ? -3.547 -13.659 13.380 1.00 61.81 682 ASP A CA 1
ATOM 1516 C C . ASP A 1 189 ? -3.763 -14.041 11.913 1.00 65.85 682 ASP A C 1
ATOM 1517 O O . ASP A 1 189 ? -4.608 -14.891 11.596 1.00 69.85 682 ASP A O 1
ATOM 1522 N N . GLN A 1 190 ? -2.993 -13.410 11.027 1.00 62.55 683 GLN A N 1
ATOM 1523 C CA . GLN A 1 190 ? -3.021 -13.710 9.601 1.00 61.60 683 GLN A CA 1
ATOM 1524 C C . GLN A 1 190 ? -2.039 -14.837 9.269 1.00 55.20 683 GLN A C 1
ATOM 1525 O O . GLN A 1 190 ? -1.857 -15.198 8.105 1.00 54.83 683 GLN A O 1
ATOM 1531 N N . GLY A 1 191 ? -1.379 -15.374 10.284 1.00 52.27 684 GLY A N 1
ATOM 1532 C CA . GLY A 1 191 ? -0.467 -16.477 10.057 1.00 55.12 684 GLY A CA 1
ATOM 1533 C C . GLY A 1 191 ? 0.990 -16.141 9.811 1.00 56.35 684 GLY A C 1
ATOM 1534 O O . GLY A 1 191 ? 1.744 -17.007 9.351 1.00 59.11 684 GLY A O 1
ATOM 1535 N N . TYR A 1 192 ? 1.409 -14.911 10.129 1.00 48.14 685 TYR A N 1
ATOM 1536 C CA . TYR A 1 192 ? 2.815 -14.536 9.964 1.00 43.10 685 TYR A CA 1
ATOM 1537 C C . TYR A 1 192 ? 3.708 -14.641 11.199 1.00 41.98 685 TYR A C 1
ATOM 1538 O O . TYR A 1 192 ? 3.322 -14.279 12.319 1.00 42.62 685 TYR A O 1
ATOM 1547 N N . SER A 1 193 ? 4.920 -15.136 10.969 1.00 43.50 686 SER A N 1
ATOM 1548 C CA . SER A 1 193 ? 6.002 -14.989 11.921 1.00 44.88 686 SER A CA 1
ATOM 1549 C C . SER A 1 193 ? 6.333 -13.501 12.060 1.00 41.26 686 SER A C 1
ATOM 1550 O O . SER A 1 193 ? 6.564 -12.800 11.058 1.00 36.48 686 SER A O 1
ATOM 1553 N N . PHE A 1 194 ? 6.382 -13.032 13.300 1.00 34.32 687 PHE A N 1
ATOM 1554 C CA . PHE A 1 194 ? 6.519 -11.621 13.565 1.00 34.31 687 PHE A CA 1
ATOM 1555 C C . PHE A 1 194 ? 7.435 -11.360 14.753 1.00 36.92 687 PHE A C 1
ATOM 1556 O O . PHE A 1 194 ? 7.324 -12.013 15.790 1.00 38.65 687 PHE A O 1
ATOM 1564 N N . LYS A 1 195 ? 8.335 -10.390 14.619 1.00 31.67 688 LYS A N 1
ATOM 1565 C CA . LYS A 1 195 ? 9.120 -9.982 15.770 1.00 31.97 688 LYS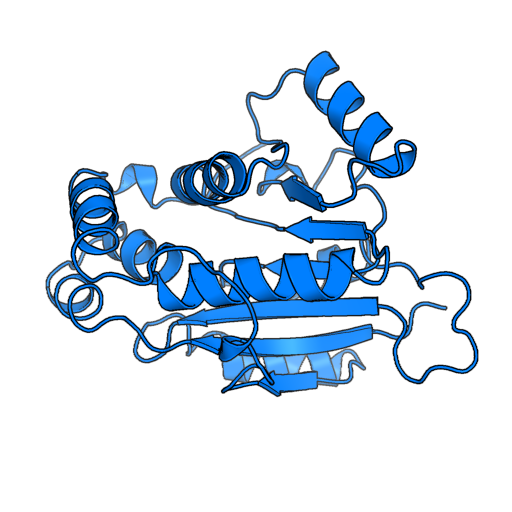 A CA 1
ATOM 1566 C C . LYS A 1 195 ? 9.395 -8.485 15.806 1.00 35.29 688 LYS A C 1
ATOM 1567 O O . LYS A 1 195 ? 9.213 -7.790 14.814 1.00 33.65 688 LYS A O 1
ATOM 1573 N N . VAL A 1 196 ? 9.841 -8.019 16.965 1.00 33.54 689 VAL A N 1
ATOM 1574 C CA . VAL A 1 196 ? 10.263 -6.639 17.168 1.00 32.83 689 VAL A CA 1
ATOM 1575 C C . VAL A 1 196 ? 11.789 -6.576 17.276 1.00 33.89 689 VAL A C 1
ATOM 1576 O O . VAL A 1 196 ? 12.396 -7.266 18.092 1.00 36.15 689 VAL A O 1
ATOM 1580 N N . ILE A 1 197 ? 12.409 -5.762 16.434 1.00 26.70 690 ILE A N 1
ATOM 1581 C CA . ILE A 1 197 ? 13.871 -5.573 16.440 1.00 27.45 690 ILE A CA 1
ATOM 1582 C C . ILE A 1 197 ? 14.145 -4.186 17.038 1.00 31.32 690 ILE A C 1
ATOM 1583 O O . ILE A 1 197 ? 13.642 -3.179 16.519 1.00 28.80 690 ILE A O 1
ATOM 1588 N N . THR A 1 198 ? 14.936 -4.104 18.110 1.00 29.81 691 THR A N 1
ATOM 1589 C CA . THR A 1 198 ? 15.242 -2.798 18.711 1.00 26.39 691 THR A CA 1
ATOM 1590 C C . THR A 1 198 ? 16.662 -2.355 18.360 1.00 29.18 691 THR A C 1
ATOM 1591 O O . THR A 1 198 ? 17.008 -1.156 18.430 1.00 30.64 691 THR A O 1
ATOM 1595 N N . LYS A 1 199 ? 17.472 -3.324 17.967 1.00 29.40 692 LYS A N 1
ATOM 1596 C CA . LYS A 1 199 ? 18.855 -3.047 17.598 1.00 36.78 692 LYS A CA 1
ATOM 1597 C C . LYS A 1 199 ? 19.290 -3.946 16.461 1.00 35.33 692 LYS A C 1
ATOM 1598 O O . LYS A 1 199 ? 19.396 -5.168 16.619 1.00 36.63 692 LYS A O 1
ATOM 1604 N N . LEU A 1 200 ? 19.588 -3.344 15.324 1.00 32.49 693 LEU A N 1
ATOM 1605 C CA . LEU A 1 200 ? 19.976 -4.126 14.170 1.00 34.99 693 LEU A CA 1
ATOM 1606 C C . LEU A 1 200 ? 21.419 -4.581 14.298 1.00 37.68 693 LEU A C 1
ATOM 1607 O O . LEU A 1 200 ? 22.348 -3.764 14.329 1.00 32.97 693 LEU A O 1
ATOM 1612 N N . ALA A 1 201 ? 21.595 -5.896 14.380 1.00 46.70 694 ALA A N 1
ATOM 1613 C CA . ALA A 1 201 ? 22.918 -6.493 14.527 1.00 52.19 694 ALA A CA 1
ATOM 1614 C C . ALA A 1 201 ? 23.926 -5.909 13.543 1.00 52.71 694 ALA A C 1
ATOM 1615 O O . ALA A 1 201 ? 23.788 -6.095 12.332 1.00 53.87 694 ALA A O 1
ATOM 1617 N N . GLY A 1 202 ? 24.910 -5.180 14.077 1.00 50.33 695 GLY A N 1
ATOM 1618 C CA . GLY A 1 202 ? 26.056 -4.734 13.305 1.00 51.46 695 GLY A CA 1
ATOM 1619 C C . GLY A 1 202 ? 25.881 -3.543 12.371 1.00 46.58 695 GLY A C 1
ATOM 1620 O O . GLY A 1 202 ? 26.604 -3.425 11.353 1.00 42.31 695 GLY A O 1
ATOM 1621 N N . MET A 1 203 ? 24.958 -2.642 12.701 1.00 43.06 696 MET A N 1
ATOM 1622 C CA . MET A 1 203 ? 24.885 -1.358 11.989 1.00 44.58 696 MET A CA 1
ATOM 1623 C C . MET A 1 203 ? 26.191 -0.588 12.127 1.00 43.19 696 MET A C 1
ATOM 1624 O O . MET A 1 203 ? 26.489 0.302 11.319 1.00 40.20 696 MET A O 1
ATOM 1629 N N . GLU A 1 204 ? 26.966 -0.917 13.158 1.00 52.86 697 GLU A N 1
ATOM 1630 C CA . GLU A 1 204 ? 28.214 -0.198 13.410 1.00 62.15 697 GLU A CA 1
ATOM 1631 C C . GLU A 1 204 ? 29.389 -0.722 12.573 1.00 64.02 697 GLU A C 1
ATOM 1632 O O . GLU A 1 204 ? 30.529 -0.272 12.731 1.00 67.05 697 GLU A O 1
ATOM 1638 N N . GLU A 1 205 ? 29.102 -1.652 11.667 1.00 60.21 698 GLU A N 1
ATOM 1639 C CA . GLU A 1 205 ? 30.120 -2.173 10.761 1.00 58.23 698 GLU A CA 1
ATOM 1640 C C . GLU A 1 205 ? 29.913 -1.604 9.368 1.00 50.23 698 GLU A C 1
ATOM 1641 O O . GLU A 1 205 ? 30.687 -1.907 8.434 1.00 50.93 698 GLU A O 1
ATOM 1647 N N . GLU A 1 206 ? 28.865 -0.787 9.226 1.00 42.21 699 GLU A N 1
ATOM 1648 C CA . GLU A 1 206 ? 28.556 -0.145 7.953 1.00 36.53 699 GLU A CA 1
ATOM 1649 C C . GLU A 1 206 ? 28.801 1.350 8.053 1.00 35.54 699 GLU A C 1
ATOM 1650 O O . GLU A 1 206 ? 28.829 1.908 9.152 1.00 39.56 699 GLU A O 1
ATOM 1656 N N . ASP A 1 207 ? 28.962 1.984 6.896 1.00 37.40 700 ASP A N 1
ATOM 1657 C CA . ASP A 1 207 ? 29.122 3.435 6.795 1.00 41.50 700 ASP A CA 1
ATOM 1658 C C . ASP A 1 207 ? 27.766 4.019 6.405 1.00 35.12 700 ASP A C 1
ATOM 1659 O O . ASP A 1 207 ? 27.386 4.001 5.223 1.00 34.83 700 ASP A O 1
ATOM 1664 N N . LEU A 1 208 ? 27.037 4.537 7.395 1.00 30.39 701 LEU A N 1
ATOM 1665 C CA . LEU A 1 208 ? 25.674 5.022 7.153 1.00 28.25 701 LEU A CA 1
ATOM 1666 C C . LEU A 1 208 ? 25.626 6.547 7.243 1.00 31.73 701 LEU A C 1
ATOM 1667 O O . LEU A 1 208 ? 26.514 7.185 7.844 1.00 32.42 701 LEU A O 1
ATOM 1672 N N . ALA A 1 209 ? 24.599 7.131 6.635 1.00 31.92 702 ALA A N 1
ATOM 1673 C CA . ALA A 1 209 ? 24.429 8.585 6.607 1.00 32.09 702 ALA A CA 1
ATOM 1674 C C . ALA A 1 209 ? 24.103 9.112 8.003 1.00 33.64 702 ALA A C 1
ATOM 1675 O O . ALA A 1 209 ? 23.811 8.326 8.905 1.00 30.29 702 ALA A O 1
ATOM 1677 N N . PHE A 1 210 ? 24.154 10.439 8.167 1.00 31.36 703 PHE A N 1
ATOM 1678 C CA . PHE A 1 210 ? 23.764 11.113 9.419 1.00 31.72 703 PHE A CA 1
ATOM 1679 C C . PHE A 1 210 ? 24.596 10.707 10.635 1.00 35.00 703 PHE A C 1
ATOM 1680 O O . PHE A 1 210 ? 24.085 10.596 11.753 1.00 36.75 703 PHE A O 1
ATOM 1688 N N . SER A 1 211 ? 25.888 10.482 10.428 1.00 39.06 704 SER A N 1
ATOM 1689 C CA . SER A 1 211 ? 26.731 10.097 11.544 1.00 43.09 704 SER A CA 1
ATOM 1690 C C . SER A 1 211 ? 27.019 11.318 12.429 1.00 42.09 704 SER A C 1
ATOM 1691 O O . SER A 1 211 ? 27.280 11.165 13.622 1.00 39.33 704 SER A O 1
ATOM 1694 N N . THR A 1 212 ? 26.927 12.519 11.853 1.00 40.25 705 THR A N 1
ATOM 1695 C CA . THR A 1 212 ? 27.225 13.744 12.608 1.00 41.46 705 THR A CA 1
ATOM 1696 C C . THR A 1 212 ? 25.981 14.550 12.985 1.00 41.76 705 THR A C 1
ATOM 1697 O O . THR A 1 212 ? 24.960 14.496 12.298 1.00 35.49 705 THR A O 1
ATOM 1701 N N . LYS A 1 213 ? 26.058 15.306 14.074 1.00 43.21 706 LYS A N 1
ATOM 1702 C CA A LYS A 1 213 ? 24.917 16.102 14.508 0.60 44.63 706 LYS A CA 1
ATOM 1703 C CA B LYS A 1 213 ? 24.914 16.105 14.501 0.40 44.55 706 LYS A CA 1
ATOM 1704 C C . LYS A 1 213 ? 24.602 17.170 13.456 1.00 43.46 706 LYS A C 1
ATOM 1705 O O . LYS A 1 213 ? 23.436 17.477 13.189 1.00 41.06 706 LYS A O 1
ATOM 1716 N N . GLU A 1 214 ? 25.645 17.721 12.847 1.00 44.66 707 GLU A N 1
ATOM 1717 C CA A GLU A 1 214 ? 25.472 18.783 11.863 0.85 43.45 707 GLU A CA 1
ATOM 1718 C CA B GLU A 1 214 ? 25.467 18.780 11.861 0.15 43.68 707 GLU A CA 1
ATOM 1719 C C . GLU A 1 214 ? 24.672 18.303 10.648 1.00 38.33 707 GLU A C 1
ATOM 1720 O O . GLU A 1 214 ? 23.780 19.012 10.178 1.00 37.33 707 GLU A O 1
ATOM 1731 N N . GLU A 1 215 ? 24.989 17.106 10.138 1.00 36.47 708 GLU A N 1
ATOM 1732 C CA A GLU A 1 215 ? 24.196 16.556 9.030 0.49 33.06 708 GLU A CA 1
ATOM 1733 C CA B GLU A 1 215 ? 24.217 16.493 9.059 0.51 33.33 708 GLU A CA 1
ATOM 1734 C C . GLU A 1 215 ? 22.734 16.351 9.451 1.00 33.42 708 GLU A C 1
ATOM 1735 O O . GLU A 1 215 ? 21.820 16.612 8.647 1.00 34.88 708 GLU A O 1
ATOM 1746 N N . GLN A 1 216 ? 22.488 15.911 10.685 1.00 32.90 709 GLN A N 1
ATOM 1747 C CA . GLN A 1 216 ? 21.108 15.743 11.161 1.00 36.55 709 GLN A CA 1
ATOM 1748 C C . GLN A 1 216 ? 20.379 17.097 11.251 1.00 35.37 709 GLN A C 1
ATOM 1749 O O . GLN A 1 216 ? 19.172 17.204 10.932 1.00 32.93 709 GLN A O 1
ATOM 1755 N N . GLN A 1 217 ? 21.116 18.115 11.664 1.00 37.40 710 GLN A N 1
ATOM 1756 C CA . GLN A 1 217 ? 20.563 19.464 11.787 1.00 38.47 710 GLN A CA 1
ATOM 1757 C C . GLN A 1 217 ? 20.185 20.018 10.428 1.00 37.26 710 GLN A C 1
ATOM 1758 O O . GLN A 1 217 ? 19.182 20.719 10.315 1.00 36.62 710 GLN A O 1
ATOM 1764 N N . GLN A 1 218 ? 20.969 19.695 9.397 1.00 35.05 711 GLN A N 1
ATOM 1765 C CA . GLN A 1 218 ? 20.635 20.104 8.042 1.00 36.31 711 GLN A CA 1
ATOM 1766 C C . GLN A 1 218 ? 19.278 19.541 7.636 1.00 35.99 711 GLN A C 1
ATOM 1767 O O . GLN A 1 218 ? 18.440 20.261 7.076 1.00 36.26 711 GLN A O 1
ATOM 1773 N N . LEU A 1 219 ? 19.047 18.264 7.944 1.00 35.36 712 LEU A N 1
ATOM 1774 C CA . LEU A 1 219 ? 17.782 17.632 7.581 1.00 31.80 712 LEU A CA 1
ATOM 1775 C C . LEU A 1 219 ? 16.637 18.218 8.417 1.00 33.70 712 LEU A C 1
ATOM 1776 O O . LEU A 1 219 ? 15.558 18.507 7.888 1.00 32.51 712 LEU A O 1
ATOM 1781 N N . LEU A 1 220 ? 16.879 18.385 9.713 1.00 34.20 713 LEU A N 1
ATOM 1782 C CA . LEU A 1 220 ? 15.915 19.002 10.626 1.00 33.81 713 LEU A CA 1
ATOM 1783 C C . LEU A 1 220 ? 15.413 20.367 10.127 1.00 35.13 713 LEU A C 1
ATOM 1784 O O . LEU A 1 220 ? 14.202 20.636 10.145 1.00 35.34 713 LEU A O 1
ATOM 1789 N N . GLN A 1 221 ? 16.329 21.211 9.648 1.00 37.58 714 GLN A N 1
ATOM 1790 C CA . GLN A 1 221 ? 15.957 22.529 9.118 1.00 39.07 714 GLN A CA 1
ATOM 1791 C C . GLN A 1 221 ? 15.021 22.363 7.932 1.00 38.61 714 GLN A C 1
ATOM 1792 O O . GLN A 1 221 ? 14.032 23.089 7.816 1.00 36.92 714 GLN A O 1
ATOM 1798 N N . LYS A 1 222 ? 15.331 21.389 7.074 1.00 37.04 715 LYS A N 1
ATOM 1799 C CA . LYS A 1 222 ? 14.551 21.155 5.862 1.00 36.21 715 LYS A CA 1
ATOM 1800 C C . LYS A 1 222 ? 13.138 20.666 6.207 1.00 33.61 715 LYS A C 1
ATOM 1801 O O . LYS A 1 222 ? 12.154 21.096 5.595 1.00 38.42 715 LYS A O 1
ATOM 1807 N N . VAL A 1 223 ? 13.042 19.796 7.208 1.00 34.44 716 VAL A N 1
ATOM 1808 C CA . VAL A 1 223 ? 11.752 19.287 7.672 1.00 31.88 716 VAL A CA 1
ATOM 1809 C C . VAL A 1 223 ? 10.930 20.420 8.305 1.00 36.89 716 VAL A C 1
ATOM 1810 O O . VAL A 1 223 ? 9.729 20.560 8.047 1.00 37.26 716 VAL A O 1
ATOM 1814 N N . LEU A 1 224 ? 11.583 21.264 9.099 1.00 37.58 717 LEU A N 1
ATOM 1815 C CA . LEU A 1 224 ? 10.879 22.378 9.729 1.00 40.30 717 LEU A CA 1
ATOM 1816 C C . LEU A 1 224 ? 10.355 23.396 8.722 1.00 40.62 717 LEU A C 1
ATOM 1817 O O . LEU A 1 224 ? 9.373 24.089 8.994 1.00 39.13 717 LEU A O 1
ATOM 1822 N N . ALA A 1 225 ? 10.998 23.472 7.560 1.00 36.73 718 ALA A N 1
ATOM 1823 C CA . ALA A 1 225 ? 10.599 24.402 6.510 1.00 42.10 718 ALA A CA 1
ATOM 1824 C C . ALA A 1 225 ? 9.377 23.906 5.731 1.00 41.45 718 ALA A C 1
ATOM 1825 O O . ALA A 1 225 ? 8.709 24.682 5.041 1.00 41.50 718 ALA A O 1
ATOM 1827 N N . ALA A 1 226 ? 9.113 22.610 5.826 1.00 38.48 719 ALA A N 1
ATOM 1828 C CA . ALA A 1 226 ? 7.983 21.972 5.141 1.00 39.99 719 ALA A CA 1
ATOM 1829 C C . ALA A 1 226 ? 6.650 22.440 5.739 1.00 41.55 719 ALA A C 1
ATOM 1830 O O . ALA A 1 226 ? 6.643 23.053 6.801 1.00 41.09 719 ALA A O 1
ATOM 1832 N N . THR A 1 227 ? 5.532 22.170 5.063 1.00 38.60 720 THR A N 1
ATOM 1833 C CA . THR A 1 227 ? 4.205 22.583 5.544 1.00 35.68 720 THR A CA 1
ATOM 1834 C C . THR A 1 227 ? 3.347 21.358 5.852 1.00 34.34 720 THR A C 1
ATOM 1835 O O . THR A 1 227 ? 3.722 20.236 5.526 1.00 33.41 720 THR A O 1
ATOM 1839 N N . ASP A 1 228 ? 2.177 21.580 6.448 1.00 35.16 721 ASP A N 1
ATOM 1840 C CA . ASP A 1 228 ? 1.232 20.491 6.710 1.00 34.98 721 ASP A CA 1
ATOM 1841 C C . ASP A 1 228 ? 0.884 19.718 5.437 1.00 37.26 721 ASP A C 1
ATOM 1842 O O . ASP A 1 228 ? 0.616 18.512 5.496 1.00 39.68 721 ASP A O 1
ATOM 1847 N N . LEU A 1 229 ? 0.906 20.393 4.289 1.00 38.04 722 LEU A N 1
ATOM 1848 C CA . LEU A 1 229 ? 0.639 19.709 3.030 1.00 38.34 722 LEU A CA 1
ATOM 1849 C C . LEU A 1 229 ? 1.738 18.683 2.755 1.00 40.01 722 LEU A C 1
ATOM 1850 O O . LEU A 1 229 ? 1.459 17.581 2.275 1.00 37.04 722 LEU A O 1
ATOM 1855 N N . ASP A 1 230 ? 2.981 19.046 3.052 1.00 34.14 723 ASP A N 1
ATOM 1856 C CA . ASP A 1 230 ? 4.084 18.105 2.851 1.00 34.40 723 ASP A CA 1
ATOM 1857 C C . ASP A 1 230 ? 3.988 16.861 3.715 1.00 38.39 723 ASP A C 1
ATOM 1858 O O . ASP A 1 230 ? 4.650 15.867 3.410 1.00 37.18 723 ASP A O 1
ATOM 1863 N N . ALA A 1 231 ? 3.179 16.907 4.778 1.00 36.47 724 ALA A N 1
ATOM 1864 C CA . ALA A 1 231 ? 3.052 15.757 5.687 1.00 42.44 724 ALA A CA 1
ATOM 1865 C C . ALA A 1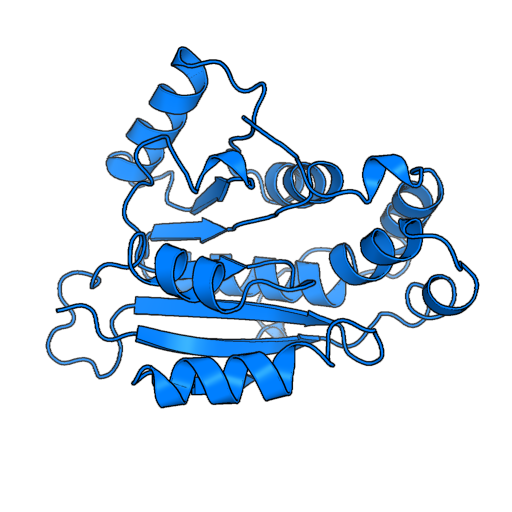 231 ? 1.817 14.883 5.430 1.00 45.69 724 ALA A C 1
ATOM 1866 O O . ALA A 1 231 ? 1.582 13.903 6.146 1.00 50.17 724 ALA A O 1
ATOM 1868 N N . GLU A 1 232 ? 1.032 15.229 4.417 1.00 42.98 725 GLU A N 1
ATOM 1869 C CA . GLU A 1 232 ? -0.096 14.400 4.014 1.00 47.38 725 GLU A CA 1
ATOM 1870 C C . GLU A 1 232 ? 0.373 13.228 3.168 1.00 45.80 725 GLU A C 1
ATOM 1871 O O . GLU A 1 232 ? 1.342 13.332 2.407 1.00 46.78 725 GLU A O 1
ATOM 1877 N N . GLU A 1 233 ? -0.328 12.113 3.285 1.00 46.09 726 GLU A N 1
ATOM 1878 C CA . GLU A 1 233 ? -0.097 11.006 2.377 1.00 52.86 726 GLU A CA 1
ATOM 1879 C C . GLU A 1 233 ? -0.399 11.415 0.954 1.00 51.52 726 GLU A C 1
ATOM 1880 O O . GLU A 1 233 ? -1.291 12.240 0.704 1.00 50.93 726 GLU A O 1
ATOM 1886 N N . GLU A 1 234 ? 0.344 10.837 0.023 1.00 48.51 727 GLU A N 1
ATOM 1887 C CA . GLU A 1 234 ? 0.000 10.957 -1.376 1.00 50.04 727 GLU A CA 1
ATOM 1888 C C . GLU A 1 234 ? -1.406 10.381 -1.583 1.00 54.18 727 GLU A C 1
ATOM 1889 O O . GLU A 1 234 ? -1.701 9.253 -1.184 1.00 52.04 727 GLU A O 1
ATOM 1895 N N . VAL A 1 235 ? -2.286 11.172 -2.186 1.00 61.39 728 VAL A N 1
ATOM 1896 C CA . VAL A 1 235 ? -3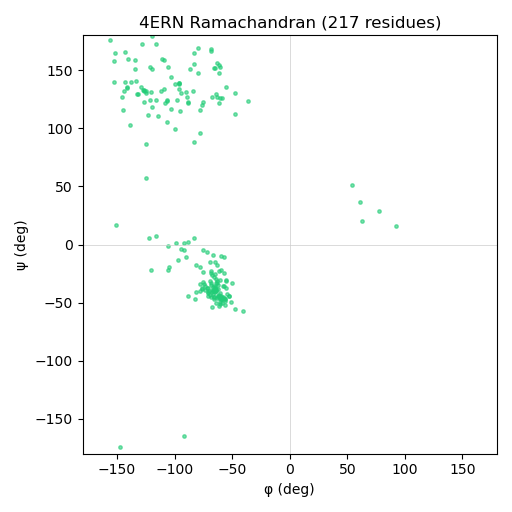.597 10.672 -2.567 1.00 65.70 728 VAL A CA 1
ATOM 1897 C C . VAL A 1 235 ? -3.579 10.420 -4.077 1.00 72.14 728 VAL A C 1
ATOM 1898 O O . VAL A 1 235 ? -2.907 11.151 -4.817 1.00 72.20 728 VAL A O 1
ATOM 1902 N N . VAL A 1 236 ? -4.269 9.371 -4.531 1.00 77.39 729 VAL A N 1
ATOM 1903 C CA . VAL A 1 236 ? -4.387 9.081 -5.969 1.00 82.29 729 VAL A CA 1
ATOM 1904 C C . VAL A 1 236 ? -5.680 8.320 -6.324 1.00 86.70 729 VAL A C 1
ATOM 1905 O O . VAL A 1 236 ? -6.122 7.440 -5.581 1.00 88.65 729 VAL A O 1
ATOM 1909 N N . ALA A 1 237 ? -6.298 8.690 -7.444 1.00 87.78 730 ALA A N 1
ATOM 1910 C CA . ALA A 1 237 ? -7.493 8.002 -7.921 1.00 89.94 730 ALA A CA 1
ATOM 1911 C C . ALA A 1 237 ? -7.242 7.354 -9.282 1.00 89.75 730 ALA A C 1
ATOM 1912 O O . ALA A 1 237 ? -7.991 6.478 -9.715 1.00 90.63 730 ALA A O 1
#

Nearest PDB structures (foldseek):
  4ern-assembly1_A  TM=1.004E+00  e=1.739E-48  Homo sapiens
  6nmi-assembly1_A  TM=9.838E-01  e=1.524E-39  Homo sapiens
  5ivw-assembly1_V  TM=9.808E-01  e=8.267E-38  Homo sapiens
  7lbm-assembly1_W  TM=9.857E-01  e=4.744E-37  Homo sapiens
  8byq-assembly1_0  TM=9.712E-01  e=9.969E-38  Homo sapiens

Solvent-accessible surface area: 11092 Å² total; per-residue (Å²): 140,39,35,16,22,0,1,1,5,80,4,68,16,4,94,48,1,88,128,28,15,74,69,31,151,73,95,43,46,46,0,0,2,1,0,0,0,44,0,0,43,3,0,24,9,3,5,66,59,0,56,131,108,107,5,52,0,4,0,15,1,10,4,42,40,0,0,76,24,0,0,110,86,22,134,45,41,53,0,38,36,100,12,66,127,54,96,23,92,108,14,6,71,40,0,96,129,38,104,176,42,23,1,0,0,3,0,25,12,1,13,91,96,30,97,19,8,105,2,14,0,1,0,2,0,10,1,60,53,58,50,29,163,81,16,13,107,13,1,39,82,2,6,93,39,40,186,75,64,151,99,96,140,62,13,0,39,1,15,0,0,0,0,47,83,7,64,0,85,68,43,6,111,137,1,67,51,35,4,65,120,80,70,55,44,25,96,53,28,85,184,25,96,28,32,158,153,49,126,9,20,2,89,76,111,128,56,21,70,113,2,0,100,102,1,49,83,9,72,47,134,57,4,73,83,30,139,86,151

GO terms:
  GO:0005669 transcription factor TFIID complex (C, IDA)
  GO:0005675 transcription factor TFIIH holo complex (C, IDA)
  GO:0006366 transcription by RNA polymerase II (P, IDA)
  GO:0016887 ATP hydrolysis activity (F, EXP)
  GO:0005654 nucleoplasm (C, TAS)
  GO:0043138 3'-5' DNA helicase activity (F, TAS)
  GO:0006283 transcription-coupled nucleotide-excision repair (P, TAS)
  GO:0006366 transcription by RNA polymerase II (P, TAS)
  GO:0006368 transcription elongation by RNA polymerase II (P, TAS)
  GO:0005515 protein binding (F, IPI)
  GO:0005654 nucleoplasm (C, IDA)
  GO:0043065 positive regulation of apoptotic process (P, IDA)
  GO:0016887 ATP hydrolysis activity (F, IDA)
  GO:0043138 3'-5' DNA helicase activity (F, IDA)
  GO:0000439 transcription factor TFIIH core complex (C, IDA)
  GO:0006283 transcription-coupled nucleotide-excision repair (P, IDA)
  GO:0006367 transcription initiation at RNA polymerase II promoter (P, IDA)
  GO:0005634 nucleus (C, TAS)
  GO:0003677 DNA binding (F, TAS)
  GO:0005675 transcription factor TFIIH holo complex (C, TAS)

Sequence (229 aa):
IAKVQCAEVWCPMSPEFYRREYVAIKTKKRILLYTMNPNKFRACQFLIKFHERRRNNDKIIVFFADNVFALKEYAIRLNKPYIYGPTSQGERMQILQNFKHNPKINTIFISKVGDTSFDLPEANVLIQISSSHGGSRRQEAQRLGRRVLRAKKGMVAEEYNAFFYSLVSQDTQEMMAYSTKRQRFLVDQGYSFKVITKLAGMEEEDLAFSTKKEEEEQQQLLQKVLAATDLDAEEEVVA

InterPro domains:
  IPR001161 Helicase XPB/Ssl2 [TIGR00603] (60-779)
  IPR001650 Helicase, C-terminal domain-like [PS51194] (542-702)
  IPR001650 Helicase, C-terminal domain-like [SM00490] (569-647)
  IPR006935 Helicase/UvrB, N-terminal [PF04851] (315-471)
  IPR014001 Helicase superfamily 1/2, ATP-binding domain [PS51192] (327-488)
  IPR014001 Helicase superfamily 1/2, ATP-binding domain [SM00487] (312-492)
  IPR027417 P-loop containing nucleoside triphosphate hydrolase [G3DSA:3.40.50.300] (306-496)
  IPR027417 P-loop containing nucleoside triphosphate hydrolase [G3DSA:3.40.50.300] (497-730)
  IPR027417 P-loop containing nucleoside triphosphate hydrolase [SSF52540] (262-490)
  IPR027417 P-loop containing nucleoside triphosphate hydrolase [SSF52540] (419-697)
  IPR032438 ERCC3/RAD25/XPB helicase, C-terminal domain [PF16203] (496-735)
  IPR032438 ERCC3/RAD25/XPB helicase, C-terminal domain [cd18789] (507-663)
  IPR032830 Helicase XPB/Ssl2, N-terminal domain [PF13625] (76-201)
  IPR050615 ATP-dependent DNA Helicase [PTHR11274] (65-761)

CATH classification: 3.40.50.300